Protein AF-A0AA45XMB9-F1 (afdb_monomer)

Structure (mmCIF, N/CA/C/O backbone):
data_AF-A0AA45XMB9-F1
#
_entry.id   AF-A0AA45XMB9-F1
#
loop_
_atom_site.group_PDB
_atom_site.id
_atom_site.type_symbol
_atom_site.label_atom_id
_atom_site.label_alt_id
_atom_site.label_comp_id
_atom_site.label_asym_id
_atom_site.label_entity_id
_atom_site.label_seq_id
_atom_site.pdbx_PDB_ins_code
_atom_site.Cartn_x
_atom_site.Cartn_y
_atom_site.Cartn_z
_atom_site.occupancy
_atom_site.B_iso_or_equiv
_atom_site.auth_seq_id
_atom_site.auth_comp_id
_atom_site.auth_asym_id
_atom_site.auth_atom_id
_atom_site.pdbx_PDB_model_num
ATOM 1 N N . MET A 1 1 ? 31.605 2.892 -33.797 1.00 81.94 1 MET A N 1
ATOM 2 C CA . MET A 1 1 ? 31.839 3.920 -34.832 1.00 81.94 1 MET A CA 1
ATOM 3 C C . MET A 1 1 ? 33.134 4.650 -34.514 1.00 81.94 1 MET A C 1
ATOM 5 O O . MET A 1 1 ? 33.484 4.761 -33.347 1.00 81.94 1 MET A O 1
ATOM 9 N N . LEU A 1 2 ? 33.858 5.097 -35.529 1.00 80.19 2 LEU A N 1
ATOM 10 C CA . LEU A 1 2 ? 35.127 5.810 -35.452 1.00 80.19 2 LEU A CA 1
ATOM 11 C C . LEU A 1 2 ? 34.966 7.097 -36.255 1.00 80.19 2 LEU A C 1
ATOM 13 O O . LEU A 1 2 ? 34.452 7.046 -37.369 1.00 80.19 2 LEU A O 1
ATOM 17 N N . LYS A 1 3 ? 35.379 8.236 -35.699 1.00 79.62 3 LYS A N 1
ATOM 18 C CA . LYS A 1 3 ? 35.441 9.491 -36.450 1.00 79.62 3 LYS A CA 1
ATOM 19 C C . LYS A 1 3 ? 36.895 9.790 -36.811 1.00 79.62 3 LYS A C 1
ATOM 21 O O . LYS A 1 3 ? 37.712 9.984 -35.908 1.00 79.62 3 LYS A O 1
ATOM 26 N N . VAL A 1 4 ? 37.205 9.806 -38.107 1.00 76.94 4 VAL A N 1
ATOM 27 C CA . VAL A 1 4 ? 38.539 10.112 -38.653 1.00 76.94 4 VAL A CA 1
ATOM 28 C C . VAL A 1 4 ? 38.389 11.328 -39.565 1.00 76.94 4 VAL A C 1
ATOM 30 O O . VAL A 1 4 ? 37.809 11.221 -40.639 1.00 76.94 4 VAL A O 1
ATOM 33 N N . GLY A 1 5 ? 38.853 12.501 -39.123 1.00 76.38 5 GLY A N 1
ATOM 34 C CA . GLY A 1 5 ? 38.540 13.761 -39.809 1.00 76.38 5 GLY A CA 1
ATOM 35 C C . GLY A 1 5 ? 37.034 14.053 -39.776 1.00 76.38 5 GLY A C 1
ATOM 36 O O . GLY A 1 5 ? 36.434 14.043 -38.696 1.00 76.38 5 GLY A O 1
ATOM 37 N N . ASP A 1 6 ? 36.432 14.270 -40.946 1.00 71.81 6 ASP A N 1
ATOM 38 C CA . ASP A 1 6 ? 34.981 14.457 -41.113 1.00 71.81 6 ASP A CA 1
ATOM 39 C C . ASP A 1 6 ? 34.224 13.154 -41.423 1.00 71.81 6 ASP A C 1
ATOM 41 O O . ASP A 1 6 ? 32.995 13.121 -41.331 1.00 71.81 6 ASP A O 1
ATOM 45 N N . ASP A 1 7 ? 34.941 12.055 -41.671 1.00 78.56 7 ASP A N 1
ATOM 46 C CA . ASP A 1 7 ? 34.342 10.777 -42.045 1.00 78.56 7 ASP A CA 1
ATOM 47 C C . ASP A 1 7 ? 33.889 9.976 -40.815 1.00 78.56 7 ASP A C 1
ATOM 49 O O . ASP A 1 7 ? 34.632 9.780 -39.841 1.00 78.56 7 ASP A O 1
ATOM 53 N N . LEU A 1 8 ? 32.659 9.456 -40.884 1.00 82.81 8 LEU A N 1
ATOM 54 C CA . LEU A 1 8 ? 32.107 8.518 -39.910 1.00 82.81 8 LEU A CA 1
ATOM 55 C C . LEU A 1 8 ? 32.261 7.085 -40.423 1.00 82.81 8 LEU A C 1
ATOM 57 O O . LEU A 1 8 ? 31.723 6.710 -41.463 1.00 82.81 8 LEU A O 1
ATOM 61 N N . LEU A 1 9 ? 32.976 6.270 -39.656 1.00 84.75 9 LEU A N 1
ATOM 62 C CA . LEU A 1 9 ? 33.359 4.918 -40.036 1.00 84.75 9 LEU A CA 1
ATOM 63 C C . LEU A 1 9 ? 32.782 3.902 -39.049 1.00 84.75 9 LEU A C 1
ATOM 65 O O . LEU A 1 9 ? 32.861 4.067 -37.829 1.00 84.75 9 LEU A O 1
ATOM 69 N N . LEU A 1 10 ? 32.207 2.815 -39.547 1.00 85.94 10 LEU A N 1
ATOM 70 C CA . LEU A 1 10 ? 31.727 1.710 -38.725 1.00 85.94 10 LEU A CA 1
ATOM 71 C C . LEU A 1 10 ? 32.740 0.567 -38.764 1.00 85.94 10 LEU A C 1
ATOM 73 O O . LEU A 1 10 ? 32.991 -0.015 -39.812 1.00 85.94 10 LEU A O 1
ATOM 77 N N . TYR A 1 11 ? 33.316 0.234 -37.610 1.00 85.81 11 TYR A N 1
ATOM 78 C CA . TYR A 1 11 ? 34.218 -0.910 -37.490 1.00 85.81 11 TYR A CA 1
ATOM 79 C C . TYR A 1 11 ? 33.502 -2.210 -37.877 1.00 85.81 11 TYR A C 1
ATOM 81 O O . TYR A 1 11 ? 32.412 -2.478 -37.365 1.00 85.81 11 TYR A O 1
ATOM 89 N N . ARG A 1 12 ? 34.143 -3.030 -38.717 1.00 87.06 12 ARG A N 1
ATOM 90 C CA . ARG A 1 12 ? 33.629 -4.347 -39.110 1.00 87.06 12 ARG A CA 1
ATOM 91 C C . ARG A 1 12 ? 34.550 -5.483 -38.678 1.00 87.06 12 ARG A C 1
ATOM 93 O O . ARG A 1 12 ? 34.101 -6.391 -37.981 1.00 87.06 12 ARG A O 1
ATOM 100 N N . ARG A 1 13 ? 35.820 -5.4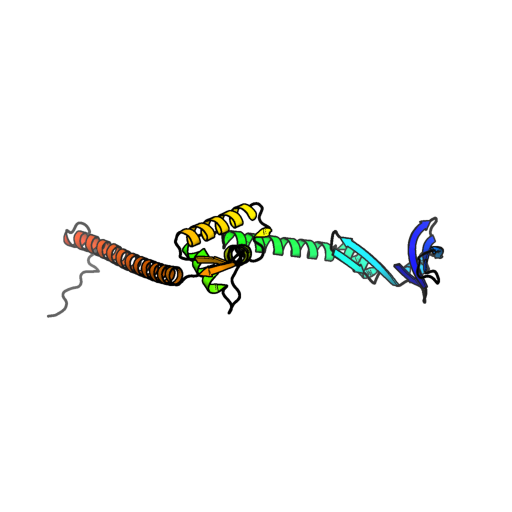52 -39.093 1.00 86.12 13 ARG A N 1
ATOM 101 C CA . ARG A 1 13 ? 36.793 -6.528 -38.832 1.00 86.12 13 ARG A CA 1
ATOM 102 C C . ARG A 1 13 ? 38.235 -6.024 -38.862 1.00 86.12 13 ARG A C 1
ATOM 104 O O . ARG A 1 13 ? 38.507 -4.929 -39.349 1.00 86.12 13 ARG A O 1
ATOM 111 N N . LEU A 1 14 ? 39.151 -6.847 -38.359 1.00 86.50 14 LEU A N 1
ATOM 112 C CA . LEU A 1 14 ? 40.593 -6.614 -38.397 1.00 86.50 14 LEU A CA 1
ATOM 113 C C . LEU A 1 14 ? 41.251 -7.746 -39.193 1.00 86.50 14 LEU A C 1
ATOM 115 O O . LEU A 1 14 ? 41.113 -8.910 -38.823 1.00 86.50 14 LEU A O 1
ATOM 119 N N . GLU A 1 15 ? 41.945 -7.407 -40.276 1.00 85.62 15 GLU A N 1
ATOM 120 C CA . GLU A 1 15 ? 42.616 -8.362 -41.167 1.00 85.62 15 GLU A CA 1
ATOM 121 C C . GLU A 1 15 ? 44.063 -7.927 -41.390 1.00 85.62 15 GLU A C 1
ATOM 123 O O . GLU A 1 15 ? 44.325 -6.776 -41.727 1.00 85.62 15 GLU A O 1
ATOM 128 N N . ASN A 1 16 ? 45.021 -8.836 -41.171 1.00 78.62 16 ASN A N 1
ATOM 129 C CA . ASN A 1 16 ? 46.449 -8.624 -41.455 1.00 78.62 16 ASN A CA 1
ATOM 130 C C . ASN A 1 16 ? 47.036 -7.302 -40.910 1.00 78.62 16 ASN A C 1
ATOM 132 O O . ASN A 1 16 ? 47.862 -6.663 -41.557 1.00 78.62 16 ASN A O 1
ATOM 136 N N . GLY A 1 17 ? 46.606 -6.870 -39.720 1.00 78.00 17 GLY A N 1
ATOM 137 C CA . GLY A 1 17 ? 47.088 -5.627 -39.106 1.00 78.00 17 GLY A CA 1
ATOM 138 C C . GLY A 1 17 ? 46.462 -4.344 -39.672 1.00 78.00 17 GLY A C 1
ATOM 139 O O . GLY A 1 17 ? 46.960 -3.253 -39.398 1.00 78.00 17 GLY A O 1
ATOM 140 N N . ARG A 1 18 ? 45.373 -4.454 -40.439 1.00 82.00 18 ARG A N 1
ATOM 141 C CA . ARG A 1 18 ? 44.560 -3.335 -40.930 1.00 82.00 18 ARG A CA 1
ATOM 142 C C . ARG A 1 18 ? 43.135 -3.435 -40.404 1.00 82.00 18 ARG A C 1
ATOM 144 O O . ARG A 1 18 ? 42.609 -4.525 -40.179 1.00 82.00 18 ARG A O 1
ATOM 151 N N . VAL A 1 19 ? 42.518 -2.280 -40.189 1.00 84.69 19 VAL A N 1
ATOM 152 C CA . VAL A 1 19 ? 41.139 -2.172 -39.718 1.00 84.69 19 VAL A CA 1
ATOM 153 C C . VAL A 1 19 ? 40.240 -1.948 -40.927 1.00 84.69 19 VAL A C 1
ATOM 155 O O . VAL A 1 19 ? 40.370 -0.938 -41.613 1.00 84.69 19 VAL A O 1
ATOM 158 N N . VAL A 1 20 ? 39.331 -2.887 -41.184 1.00 86.38 20 VAL A N 1
ATOM 159 C CA . VAL A 1 20 ? 38.312 -2.759 -42.230 1.00 86.38 20 VAL A CA 1
ATOM 160 C C . VAL A 1 20 ? 37.082 -2.099 -41.614 1.00 86.38 20 VAL A C 1
ATOM 162 O O . VAL A 1 20 ? 36.446 -2.64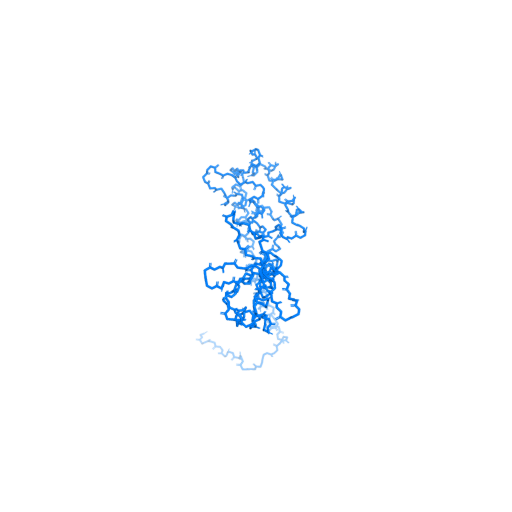1 -40.698 1.00 86.38 20 VAL A O 1
ATOM 165 N N . CYS A 1 21 ? 36.754 -0.921 -42.126 1.00 86.19 21 CYS A N 1
ATOM 166 C CA . CYS A 1 21 ? 35.616 -0.113 -41.720 1.00 86.19 21 CYS A CA 1
ATOM 167 C C . CYS A 1 21 ? 34.632 0.045 -42.880 1.00 86.19 21 CYS A C 1
ATOM 169 O O . CYS A 1 21 ? 35.016 -0.046 -44.038 1.00 86.19 21 CYS A O 1
ATOM 171 N N . LEU A 1 22 ? 33.371 0.323 -42.573 1.00 86.31 22 LEU A N 1
ATOM 172 C CA . LEU A 1 22 ? 32.390 0.782 -43.551 1.00 86.31 22 LEU A CA 1
ATOM 173 C C . LEU A 1 22 ? 32.293 2.305 -43.459 1.00 86.31 22 LEU A C 1
ATOM 175 O O . LEU A 1 22 ? 32.106 2.824 -42.356 1.00 86.31 22 LEU A O 1
ATOM 179 N N . SER A 1 23 ? 32.435 3.020 -44.571 1.00 85.19 23 SER A N 1
ATOM 180 C CA . SER A 1 23 ? 32.160 4.460 -44.615 1.00 85.19 23 SER A CA 1
ATOM 181 C C . SER A 1 23 ? 30.674 4.726 -44.826 1.00 85.19 23 SER A C 1
ATOM 183 O O . SER A 1 23 ? 29.932 3.868 -45.309 1.00 85.19 23 SER A O 1
ATOM 185 N N . LEU A 1 24 ? 30.237 5.917 -44.428 1.00 81.00 24 LEU A N 1
ATOM 186 C CA . LEU A 1 24 ? 28.896 6.399 -44.720 1.00 81.00 24 LEU A CA 1
ATOM 187 C C . LEU A 1 24 ? 28.809 6.783 -46.205 1.00 81.00 24 LEU A C 1
ATOM 189 O O . LEU A 1 24 ? 29.654 7.529 -46.692 1.00 81.00 24 LEU A O 1
ATOM 193 N N . ASP A 1 25 ? 27.824 6.237 -46.904 1.00 79.12 25 ASP A N 1
ATOM 194 C CA . ASP A 1 25 ? 27.482 6.580 -48.283 1.00 79.12 25 ASP A CA 1
ATOM 195 C C . ASP A 1 25 ? 26.644 7.874 -48.334 1.00 79.12 25 ASP A C 1
ATOM 197 O O . ASP A 1 25 ? 26.092 8.294 -47.310 1.00 79.12 25 ASP A O 1
ATOM 201 N N . GLU A 1 26 ? 26.506 8.493 -49.510 1.00 73.44 26 GLU A N 1
ATOM 202 C CA . GLU A 1 26 ? 25.725 9.733 -49.703 1.00 73.44 26 GLU A CA 1
ATOM 203 C C . GLU A 1 26 ? 24.242 9.561 -49.317 1.00 73.44 26 GLU A C 1
ATOM 205 O O . GLU A 1 26 ? 23.586 10.504 -48.876 1.00 73.44 26 GLU A O 1
ATOM 210 N N . GLU A 1 27 ? 23.733 8.328 -49.388 1.00 74.81 27 GLU A N 1
ATOM 211 C CA . GLU A 1 27 ? 22.376 7.941 -48.982 1.00 74.81 27 GLU A CA 1
ATOM 212 C C . GLU A 1 27 ? 22.232 7.664 -47.469 1.00 74.81 27 GLU A C 1
ATOM 214 O O . GLU A 1 27 ? 21.155 7.300 -46.996 1.00 74.81 27 GLU A O 1
ATOM 219 N N . GLY A 1 28 ? 23.302 7.822 -46.678 1.00 72.00 28 GLY A N 1
ATOM 220 C CA . GLY A 1 28 ? 23.289 7.616 -45.224 1.00 72.00 28 GLY A CA 1
ATOM 221 C C . GLY A 1 28 ? 23.397 6.152 -44.776 1.00 72.00 28 GLY A C 1
ATOM 222 O O . GLY A 1 28 ? 23.233 5.855 -43.590 1.00 72.00 28 GLY A O 1
ATOM 223 N N . HIS A 1 29 ? 23.694 5.231 -45.695 1.00 79.06 29 HIS A N 1
ATOM 224 C CA . HIS A 1 29 ? 23.943 3.818 -45.401 1.00 79.06 29 HIS A CA 1
ATOM 225 C C . HIS A 1 29 ? 25.440 3.528 -45.237 1.00 79.06 29 HIS A C 1
ATOM 227 O O . HIS A 1 29 ? 26.283 4.164 -45.857 1.00 79.06 29 HIS A O 1
ATOM 233 N N . PHE A 1 30 ? 25.796 2.544 -44.408 1.00 78.44 30 PHE A N 1
ATOM 234 C CA . PHE A 1 30 ? 27.182 2.077 -44.298 1.00 78.44 30 PHE A CA 1
ATOM 235 C C . PHE A 1 30 ? 27.468 1.060 -45.407 1.00 78.44 30 PHE A C 1
ATOM 237 O O . PHE A 1 30 ? 27.037 -0.089 -45.300 1.00 78.44 30 PHE A O 1
ATOM 244 N N . GLY A 1 31 ? 28.158 1.487 -46.467 1.00 73.56 31 GLY A N 1
ATOM 245 C CA . GLY A 1 31 ? 28.290 0.716 -47.710 1.00 73.56 31 GLY A CA 1
ATOM 246 C C . GLY A 1 31 ? 29.734 0.403 -48.106 1.00 73.56 31 GLY A C 1
ATOM 247 O O . GLY A 1 31 ? 30.116 -0.770 -48.086 1.00 73.56 31 GLY A O 1
ATOM 248 N N . PRO A 1 32 ? 30.557 1.407 -48.460 1.00 81.19 32 PRO A N 1
ATOM 249 C CA . PRO A 1 32 ? 31.894 1.144 -48.980 1.00 81.19 32 PRO A CA 1
ATOM 250 C C . PRO A 1 32 ? 32.828 0.611 -47.889 1.00 81.19 32 PRO A C 1
ATOM 252 O O . PRO A 1 32 ? 32.945 1.204 -46.813 1.00 81.19 32 PRO A O 1
ATOM 255 N N . GLU A 1 33 ? 33.525 -0.495 -48.168 1.00 85.19 33 GLU A N 1
ATOM 256 C CA . GLU A 1 33 ? 34.621 -0.968 -47.319 1.00 85.19 33 GLU A CA 1
ATOM 257 C C . GLU A 1 33 ? 35.845 -0.064 -47.512 1.00 85.19 33 GLU A C 1
ATOM 259 O O . GLU A 1 33 ? 36.321 0.146 -48.627 1.00 85.19 33 GLU A O 1
ATOM 264 N N . ARG A 1 34 ? 36.369 0.462 -46.406 1.00 82.31 34 ARG A N 1
ATOM 265 C CA . ARG A 1 34 ? 37.581 1.273 -46.352 1.00 82.31 34 ARG A CA 1
ATOM 266 C C . ARG A 1 34 ? 38.558 0.655 -45.367 1.00 82.31 34 ARG A C 1
ATOM 268 O O . ARG A 1 34 ? 38.221 0.400 -44.210 1.00 82.31 34 ARG A O 1
ATOM 275 N N . GLU A 1 35 ? 39.782 0.442 -45.826 1.00 84.31 35 GLU A N 1
ATOM 276 C CA . GLU A 1 35 ? 40.883 -0.001 -44.978 1.00 84.31 35 GLU A CA 1
ATOM 277 C C . GLU A 1 35 ? 41.583 1.197 -44.349 1.00 84.31 35 GLU A C 1
ATOM 279 O O . GLU A 1 35 ? 41.908 2.174 -45.024 1.00 84.31 35 GLU A O 1
ATOM 284 N N . ILE A 1 36 ? 41.822 1.107 -43.047 1.00 84.25 36 ILE A N 1
ATOM 285 C CA . ILE A 1 36 ? 42.505 2.131 -42.262 1.00 84.25 36 ILE A CA 1
ATOM 286 C C . ILE A 1 36 ? 43.612 1.454 -41.462 1.00 84.25 36 ILE A C 1
ATOM 288 O O . ILE A 1 36 ? 43.482 0.302 -41.025 1.00 84.25 36 ILE A O 1
ATOM 292 N N . SER A 1 37 ? 44.727 2.155 -41.273 1.00 84.56 37 SER A N 1
ATOM 293 C CA . SER A 1 37 ? 45.806 1.639 -40.438 1.00 84.56 37 SER A CA 1
ATOM 294 C C . SER A 1 37 ? 45.380 1.562 -38.966 1.00 84.56 37 SER A C 1
ATOM 296 O O . SER A 1 37 ? 44.556 2.338 -38.480 1.00 84.56 37 SER A O 1
ATOM 298 N N . ILE A 1 38 ? 45.979 0.639 -38.208 1.00 81.81 38 ILE A N 1
ATOM 299 C CA . ILE A 1 38 ? 45.731 0.543 -36.761 1.00 81.81 38 ILE A CA 1
ATOM 300 C C . ILE A 1 38 ? 46.089 1.859 -36.053 1.00 81.81 38 ILE A C 1
ATOM 302 O O . ILE A 1 38 ? 45.389 2.261 -35.126 1.00 81.81 38 ILE A O 1
ATOM 306 N N . HIS A 1 39 ? 47.139 2.554 -36.498 1.00 81.75 39 HIS A N 1
ATOM 307 C CA . HIS A 1 39 ? 47.541 3.831 -35.908 1.00 81.75 39 HIS A CA 1
ATOM 308 C C . HIS A 1 39 ? 46.501 4.936 -36.115 1.00 81.75 39 HIS A C 1
ATOM 310 O O . HIS A 1 39 ? 46.170 5.639 -35.163 1.00 81.75 39 HIS A O 1
ATOM 316 N N . GLU A 1 40 ? 45.932 5.053 -37.313 1.00 81.81 40 GLU A N 1
ATOM 317 C CA . GLU A 1 40 ? 44.855 6.014 -37.583 1.00 81.81 40 GLU A CA 1
ATOM 318 C C . GLU A 1 40 ? 43.583 5.672 -36.799 1.00 81.81 40 GLU A C 1
ATOM 320 O O . GLU A 1 40 ? 42.931 6.567 -36.265 1.00 81.81 40 GLU A O 1
ATOM 325 N N . ALA A 1 41 ? 43.259 4.383 -36.650 1.00 81.19 41 ALA A N 1
ATOM 326 C CA . ALA A 1 41 ? 42.127 3.945 -35.835 1.00 81.19 41 ALA A CA 1
ATOM 327 C C . ALA A 1 41 ? 42.306 4.271 -34.339 1.00 81.19 41 ALA A C 1
ATOM 329 O O . ALA A 1 41 ? 41.331 4.604 -33.666 1.00 81.19 41 ALA A O 1
ATOM 330 N N . TRP A 1 42 ? 43.539 4.212 -33.821 1.00 79.81 42 TRP A N 1
ATOM 331 C CA . TRP A 1 42 ? 43.859 4.588 -32.438 1.00 79.81 42 TRP A CA 1
ATOM 332 C C . TRP A 1 42 ? 43.791 6.097 -32.190 1.00 79.81 42 TRP A C 1
ATOM 334 O O . TRP A 1 42 ? 43.383 6.516 -31.109 1.00 79.81 42 TRP A O 1
ATOM 344 N N . LEU A 1 43 ? 44.171 6.908 -33.179 1.00 82.19 43 LEU A N 1
ATOM 345 C CA . LEU A 1 43 ? 44.082 8.371 -33.105 1.00 82.19 43 LEU A CA 1
ATOM 346 C C . LEU A 1 43 ? 42.644 8.888 -33.294 1.00 82.19 43 LEU A C 1
ATOM 348 O O . LEU A 1 43 ? 42.335 10.016 -32.909 1.00 82.19 43 LEU A O 1
ATOM 352 N N . ALA A 1 44 ? 41.759 8.070 -33.867 1.00 82.25 44 ALA A N 1
ATOM 353 C CA . ALA A 1 44 ? 40.348 8.386 -34.050 1.00 82.25 44 ALA A CA 1
ATOM 354 C C . ALA A 1 44 ? 39.597 8.472 -32.712 1.00 82.25 44 ALA A C 1
ATOM 356 O O . ALA A 1 44 ? 39.845 7.683 -31.797 1.00 82.25 44 ALA A O 1
ATOM 357 N N . LYS A 1 45 ? 38.598 9.364 -32.623 1.00 82.50 45 LYS A N 1
ATOM 358 C CA . LYS A 1 45 ? 37.666 9.394 -31.482 1.00 82.50 45 LYS A CA 1
ATOM 359 C C . LYS A 1 45 ? 36.578 8.334 -31.678 1.00 82.50 45 LYS A C 1
ATOM 361 O O . LYS A 1 45 ? 35.796 8.446 -32.632 1.00 82.50 45 LYS A O 1
ATOM 366 N N . PRO A 1 46 ? 36.513 7.295 -30.831 1.00 84.38 46 PRO A N 1
ATOM 367 C CA . PRO A 1 46 ? 35.547 6.228 -30.999 1.00 84.38 46 PRO A CA 1
ATOM 368 C C . PRO A 1 46 ? 34.209 6.600 -30.360 1.00 84.38 46 PRO A C 1
ATOM 370 O O . PRO A 1 46 ? 34.151 7.179 -29.285 1.00 84.38 46 PRO A O 1
ATOM 373 N N . ARG A 1 47 ? 33.115 6.165 -30.973 1.00 86.50 47 ARG A N 1
ATOM 374 C CA . ARG A 1 47 ? 31.824 6.020 -30.303 1.00 86.50 47 ARG A CA 1
ATOM 375 C C . ARG A 1 47 ? 31.488 4.540 -30.227 1.00 86.50 47 ARG A C 1
ATOM 377 O O . ARG A 1 47 ? 31.252 3.901 -31.256 1.00 86.50 47 ARG A O 1
ATOM 384 N N . ILE A 1 48 ? 31.499 3.990 -29.022 1.00 85.31 48 ILE A N 1
ATOM 385 C CA . ILE A 1 48 ? 31.229 2.578 -28.754 1.00 85.31 48 ILE A CA 1
ATOM 386 C C . ILE A 1 48 ? 29.913 2.493 -27.995 1.00 85.31 48 ILE A C 1
ATOM 388 O O . ILE A 1 48 ? 29.791 3.047 -26.907 1.00 85.31 48 ILE A O 1
ATOM 392 N N . ASP A 1 49 ? 28.945 1.790 -28.569 1.00 85.56 49 ASP A N 1
ATOM 393 C CA . ASP A 1 49 ? 27.660 1.509 -27.941 1.00 85.56 49 ASP A CA 1
ATOM 394 C C . ASP A 1 49 ? 27.636 0.031 -27.512 1.00 85.56 49 ASP A C 1
ATOM 396 O O . ASP A 1 49 ? 27.665 -0.870 -28.350 1.00 85.56 49 ASP A O 1
ATOM 400 N N . GLU A 1 50 ? 27.637 -0.228 -26.201 1.00 84.75 50 GLU A N 1
ATOM 401 C CA . GLU A 1 50 ? 27.536 -1.574 -25.620 1.00 84.75 50 GLU A CA 1
ATOM 402 C C . GLU A 1 50 ? 26.146 -1.778 -25.005 1.00 84.75 50 GLU A C 1
ATOM 404 O O . GLU A 1 50 ? 25.710 -1.016 -24.139 1.00 84.75 50 GLU A O 1
ATOM 409 N N . TYR A 1 51 ? 25.457 -2.842 -25.417 1.00 80.94 51 TYR A N 1
ATOM 410 C CA . TYR A 1 51 ? 24.132 -3.190 -24.908 1.00 80.94 51 TYR A CA 1
ATOM 411 C C . TYR A 1 51 ? 24.232 -4.247 -23.803 1.00 80.94 51 TYR A C 1
ATOM 413 O O . TYR A 1 51 ? 24.699 -5.365 -24.021 1.00 80.94 51 TYR A O 1
ATOM 421 N N . LEU A 1 52 ? 23.756 -3.908 -22.602 1.00 77.94 52 LEU A N 1
ATOM 422 C CA . LEU A 1 52 ? 23.691 -4.806 -21.448 1.00 77.94 52 LEU A CA 1
ATOM 423 C C . LEU A 1 52 ? 22.225 -5.121 -21.101 1.00 77.94 52 LEU A C 1
ATOM 425 O O . LEU A 1 52 ? 21.661 -4.605 -20.129 1.00 77.94 52 LEU A O 1
ATOM 429 N N . GLY A 1 53 ? 21.596 -5.984 -21.901 1.00 80.94 53 GLY A N 1
ATOM 430 C CA . GLY A 1 53 ? 20.153 -6.229 -21.834 1.00 80.94 53 GLY A CA 1
ATOM 431 C C . GLY A 1 53 ? 19.383 -5.022 -22.375 1.00 80.94 53 GLY A C 1
ATOM 432 O O . GLY A 1 53 ? 19.586 -4.644 -23.520 1.00 80.94 53 GLY A O 1
ATOM 433 N N . LEU A 1 54 ? 18.542 -4.394 -21.546 1.00 78.00 54 LEU A N 1
ATOM 434 C CA . LEU A 1 54 ? 17.752 -3.202 -21.911 1.00 78.00 54 LEU A CA 1
ATOM 435 C C . LEU A 1 54 ? 18.489 -1.865 -21.694 1.00 78.00 54 LEU A C 1
ATOM 437 O O . LEU A 1 54 ? 17.896 -0.804 -21.853 1.00 78.00 54 LEU A O 1
ATOM 441 N N . VAL A 1 55 ? 19.752 -1.894 -21.258 1.00 78.12 55 VAL A N 1
ATOM 442 C CA . VAL A 1 55 ? 20.531 -0.684 -20.956 1.00 78.12 55 VAL A CA 1
ATOM 443 C C . VAL A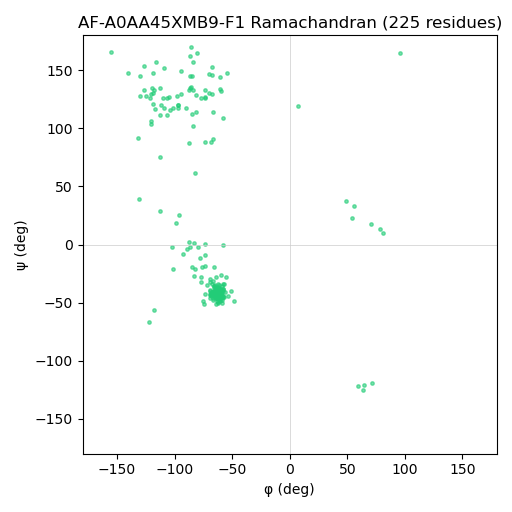 1 55 ? 21.627 -0.512 -21.997 1.00 78.12 55 VAL A C 1
ATOM 445 O O . VAL A 1 55 ? 22.432 -1.422 -22.189 1.00 78.12 55 VAL A O 1
ATOM 448 N N . GLN A 1 56 ? 21.674 0.662 -22.624 1.00 84.69 56 GLN A N 1
ATOM 449 C CA . GLN A 1 56 ? 22.739 1.064 -23.539 1.00 84.69 56 GLN A CA 1
ATOM 450 C C . GLN A 1 56 ? 23.799 1.872 -22.783 1.00 84.69 56 GLN A C 1
ATOM 452 O O . GLN A 1 56 ? 23.473 2.816 -22.061 1.00 84.69 56 GLN A O 1
ATOM 457 N N . LEU A 1 57 ? 25.065 1.487 -22.937 1.00 83.56 57 LEU A N 1
ATOM 458 C CA . LEU A 1 57 ? 26.224 2.231 -22.456 1.00 83.56 57 LEU A CA 1
ATOM 459 C C . LEU A 1 57 ? 26.955 2.816 -23.664 1.00 83.56 57 LEU A C 1
ATOM 461 O O . LEU A 1 57 ? 27.445 2.068 -24.506 1.00 83.56 57 LEU A O 1
ATOM 465 N N . THR A 1 58 ? 27.024 4.141 -23.734 1.00 85.88 58 THR A N 1
ATOM 466 C CA . THR A 1 58 ? 27.720 4.859 -24.807 1.00 85.88 58 THR A CA 1
ATOM 467 C C . THR A 1 58 ? 29.045 5.400 -24.284 1.00 85.88 58 THR A C 1
ATOM 469 O O . THR A 1 58 ? 29.077 6.100 -23.271 1.00 85.88 58 THR A O 1
ATOM 472 N N . PHE A 1 59 ? 30.136 5.094 -24.985 1.00 85.69 59 PHE A N 1
ATOM 473 C CA . PHE A 1 59 ? 31.489 5.563 -24.687 1.00 85.69 59 PHE A CA 1
ATOM 474 C C . PHE A 1 59 ? 32.010 6.389 -25.859 1.00 85.69 59 PHE A C 1
ATOM 476 O O . PHE A 1 59 ? 31.959 5.925 -26.995 1.00 85.69 59 PHE A O 1
ATOM 483 N N . ASN A 1 60 ? 32.530 7.584 -25.576 1.00 85.25 60 ASN A N 1
ATOM 484 C CA . ASN A 1 60 ? 33.055 8.508 -26.591 1.00 85.25 60 ASN A CA 1
ATOM 485 C C . ASN A 1 60 ? 34.593 8.520 -26.673 1.00 85.25 60 ASN A C 1
ATOM 487 O O . ASN A 1 60 ? 35.156 9.220 -27.510 1.00 85.25 60 ASN A O 1
ATOM 491 N N . ASP A 1 61 ? 35.266 7.749 -25.813 1.00 85.62 61 ASP A N 1
ATOM 492 C CA . ASP A 1 61 ? 36.724 7.713 -25.707 1.00 85.62 61 ASP A CA 1
ATOM 493 C C . ASP A 1 61 ? 37.219 6.281 -25.479 1.00 85.62 61 ASP A C 1
ATOM 495 O O . ASP A 1 61 ? 36.570 5.481 -24.791 1.00 85.62 61 ASP A O 1
ATOM 499 N N . TRP A 1 62 ? 38.411 5.977 -26.004 1.00 83.00 62 TRP A N 1
ATOM 500 C CA . TRP A 1 62 ? 39.080 4.690 -25.793 1.00 83.00 62 TRP A CA 1
ATOM 501 C C . TRP A 1 62 ? 39.388 4.439 -24.318 1.00 83.00 62 TRP A C 1
ATOM 503 O O . TRP A 1 62 ? 39.211 3.322 -23.836 1.00 83.00 62 TRP A O 1
ATOM 513 N N . GLU A 1 63 ? 39.804 5.476 -23.589 1.00 84.12 63 GLU A N 1
ATOM 514 C CA . GLU A 1 63 ? 40.132 5.374 -22.165 1.00 84.12 63 GLU A CA 1
ATOM 515 C C . GLU A 1 63 ? 38.896 5.061 -21.326 1.00 84.12 63 GLU A C 1
ATOM 517 O O . GLU A 1 63 ? 38.910 4.119 -20.534 1.00 84.12 63 GLU A O 1
ATOM 522 N N . SER A 1 64 ? 37.798 5.786 -21.556 1.00 81.88 64 SER A N 1
ATOM 523 C CA . SER A 1 64 ? 36.508 5.545 -20.904 1.00 81.88 64 SER A CA 1
ATOM 524 C C . SER A 1 64 ? 36.024 4.107 -21.130 1.00 81.88 64 SER A C 1
ATOM 526 O O . SER A 1 64 ? 35.560 3.449 -20.196 1.00 81.88 64 SER A O 1
ATOM 528 N N . PHE A 1 65 ? 36.199 3.579 -22.346 1.00 83.81 65 PHE A N 1
ATOM 529 C CA . PHE A 1 65 ? 35.880 2.188 -22.663 1.00 83.81 65 PHE A CA 1
ATOM 530 C C . PHE A 1 65 ? 36.837 1.184 -21.996 1.00 83.81 65 PHE A C 1
ATOM 532 O O . PHE A 1 65 ? 36.391 0.181 -21.436 1.00 83.81 65 PHE A O 1
ATOM 539 N N . ALA A 1 66 ? 38.147 1.441 -22.005 1.00 85.25 66 ALA A N 1
ATOM 540 C CA . ALA A 1 66 ? 39.147 0.568 -21.391 1.00 85.25 66 ALA A CA 1
ATOM 541 C C . ALA A 1 66 ? 38.994 0.500 -19.862 1.00 85.25 66 ALA A C 1
ATOM 543 O O . ALA A 1 66 ? 39.090 -0.580 -19.270 1.00 85.25 66 ALA A O 1
ATOM 544 N N . LEU A 1 67 ? 38.691 1.632 -19.222 1.00 84.19 67 LEU A N 1
ATOM 545 C CA . LEU A 1 67 ? 38.383 1.709 -17.796 1.00 84.19 67 LEU A CA 1
ATOM 546 C C . LEU A 1 67 ? 37.107 0.933 -17.461 1.00 84.19 67 LEU A C 1
ATOM 548 O O . LEU A 1 67 ? 37.106 0.168 -16.494 1.00 84.19 67 LEU A O 1
ATOM 552 N N . GLU A 1 68 ? 36.054 1.036 -18.275 1.00 84.50 68 GLU A N 1
ATOM 553 C CA . GLU A 1 68 ? 34.856 0.211 -18.087 1.00 84.50 68 GLU A CA 1
ATOM 554 C C . GLU A 1 68 ? 35.147 -1.280 -18.320 1.00 84.50 68 GLU A C 1
ATOM 556 O O . GLU A 1 68 ? 34.640 -2.129 -17.588 1.00 84.50 68 GLU A O 1
ATOM 561 N N . ARG A 1 69 ? 36.019 -1.637 -19.269 1.00 82.31 69 ARG A N 1
ATOM 562 C CA . ARG A 1 69 ? 36.433 -3.032 -19.486 1.00 82.31 69 ARG A CA 1
ATOM 563 C C . ARG A 1 69 ? 37.176 -3.595 -18.272 1.00 82.31 69 ARG A C 1
ATOM 565 O O . ARG A 1 69 ? 36.936 -4.743 -17.894 1.00 82.31 69 ARG A O 1
ATOM 572 N N . ARG A 1 70 ? 38.049 -2.786 -17.659 1.00 84.75 70 ARG A N 1
ATOM 573 C CA . ARG A 1 70 ? 38.875 -3.164 -16.504 1.00 84.75 70 ARG A CA 1
ATOM 574 C C . ARG A 1 70 ? 38.070 -3.239 -15.211 1.00 84.75 70 ARG A C 1
ATOM 576 O O . ARG A 1 70 ? 38.148 -4.237 -14.503 1.00 84.75 70 ARG A O 1
ATOM 583 N N . TYR A 1 71 ? 37.309 -2.193 -14.901 1.00 81.75 71 TYR A N 1
ATOM 584 C CA . TYR A 1 71 ? 36.644 -2.050 -13.606 1.00 81.75 71 TYR A CA 1
ATOM 585 C C . TYR A 1 71 ? 35.154 -2.406 -13.631 1.00 81.75 71 TYR A C 1
ATOM 587 O O . TYR A 1 71 ? 34.591 -2.746 -12.593 1.00 81.75 71 TYR A O 1
ATOM 595 N N . ARG A 1 72 ? 34.511 -2.377 -14.806 1.00 82.75 72 ARG A N 1
ATOM 596 C CA . ARG A 1 72 ? 33.094 -2.734 -15.007 1.00 82.75 72 ARG A CA 1
ATOM 597 C C . ARG A 1 72 ? 32.147 -1.928 -14.108 1.00 82.75 72 ARG A C 1
ATOM 599 O O . ARG A 1 72 ? 31.128 -2.457 -13.652 1.00 82.75 72 ARG A O 1
ATOM 606 N N . TRP A 1 73 ? 32.491 -0.668 -13.824 1.00 78.31 73 TRP A N 1
ATOM 607 C CA . TRP A 1 73 ? 31.759 0.215 -12.910 1.00 78.31 73 TRP A CA 1
ATOM 608 C C . TRP A 1 73 ? 30.316 0.437 -13.356 1.00 78.31 73 TRP A C 1
ATOM 610 O O . TRP A 1 73 ? 29.405 0.362 -12.530 1.00 78.31 73 TRP A O 1
ATOM 620 N N . GLY A 1 74 ? 30.081 0.634 -14.652 1.00 77.88 74 GLY A N 1
ATOM 621 C CA . GLY A 1 74 ? 28.748 0.703 -15.242 1.00 77.88 74 GLY A CA 1
ATOM 622 C C . GLY A 1 74 ? 27.942 -0.568 -14.972 1.00 77.88 74 GLY A C 1
ATOM 623 O O . GLY A 1 74 ? 26.801 -0.500 -14.505 1.00 77.88 74 GLY A O 1
ATOM 624 N N . ARG A 1 75 ? 28.549 -1.749 -15.147 1.00 81.69 75 ARG A N 1
ATOM 625 C CA . ARG A 1 75 ? 27.880 -3.033 -14.843 1.00 81.69 75 ARG A CA 1
ATOM 626 C C . ARG A 1 75 ? 27.584 -3.206 -13.354 1.00 81.69 75 ARG A C 1
ATOM 628 O O . ARG A 1 75 ? 26.499 -3.675 -12.999 1.00 81.69 75 ARG A O 1
ATOM 635 N N . ILE A 1 76 ? 28.522 -2.832 -12.485 1.00 83.31 76 ILE A N 1
ATOM 636 C CA . ILE A 1 76 ? 28.352 -2.878 -11.027 1.00 83.31 76 ILE A CA 1
ATOM 637 C C . ILE A 1 76 ? 27.230 -1.927 -10.604 1.00 83.31 76 ILE A C 1
ATOM 639 O O . ILE A 1 76 ? 26.327 -2.344 -9.883 1.00 83.31 76 ILE A O 1
ATOM 643 N N . ARG A 1 77 ? 27.206 -0.694 -11.122 1.00 84.31 77 ARG A N 1
ATOM 644 C CA . ARG A 1 77 ? 26.143 0.286 -10.864 1.00 84.31 77 ARG A CA 1
ATOM 645 C C . ARG A 1 77 ? 24.773 -0.256 -11.260 1.00 84.31 77 ARG A C 1
ATOM 647 O O . ARG A 1 77 ? 23.832 -0.157 -10.477 1.00 84.31 77 ARG A O 1
ATOM 654 N N . ILE A 1 78 ? 24.654 -0.876 -12.434 1.00 83.38 78 ILE A N 1
ATOM 655 C CA . ILE A 1 78 ? 23.395 -1.488 -12.884 1.00 83.38 78 ILE A CA 1
ATOM 656 C C . ILE A 1 78 ? 22.981 -2.634 -11.947 1.00 83.38 78 ILE A C 1
ATOM 658 O O . ILE A 1 78 ? 21.809 -2.722 -11.579 1.00 83.38 78 ILE A O 1
ATOM 662 N N . ARG A 1 79 ? 23.919 -3.490 -11.515 1.00 83.12 79 ARG A N 1
ATOM 663 C CA . ARG A 1 79 ? 23.639 -4.561 -10.539 1.00 83.12 79 ARG A CA 1
ATOM 664 C C . ARG A 1 79 ? 23.184 -4.007 -9.190 1.00 83.12 79 ARG A C 1
ATOM 666 O O . ARG A 1 79 ? 22.195 -4.495 -8.653 1.00 83.12 79 ARG A O 1
ATOM 673 N N . ILE A 1 80 ? 23.850 -2.972 -8.682 1.00 84.56 80 ILE A N 1
ATOM 674 C CA . ILE A 1 80 ? 23.487 -2.300 -7.429 1.00 84.56 80 ILE A CA 1
ATOM 675 C C . ILE A 1 80 ? 22.091 -1.683 -7.543 1.00 84.56 80 ILE A C 1
ATOM 677 O O . ILE A 1 80 ? 21.257 -1.905 -6.675 1.00 84.56 80 ILE A O 1
ATOM 681 N N . LEU A 1 81 ? 21.782 -0.980 -8.635 1.00 83.56 81 LEU A N 1
ATOM 682 C CA . LEU A 1 81 ? 20.454 -0.396 -8.844 1.00 83.56 81 LEU A CA 1
ATOM 683 C C . LEU A 1 81 ? 19.345 -1.455 -8.924 1.00 83.56 81 LEU A C 1
ATOM 685 O O . LEU A 1 81 ? 18.229 -1.196 -8.471 1.00 83.56 81 LEU A O 1
ATOM 689 N N . ARG A 1 82 ? 19.627 -2.640 -9.483 1.00 81.94 82 ARG A N 1
ATOM 690 C CA . ARG A 1 82 ? 18.690 -3.778 -9.452 1.00 81.94 82 ARG A CA 1
ATOM 691 C C . ARG A 1 82 ? 18.528 -4.331 -8.038 1.00 81.94 82 ARG A C 1
ATOM 693 O O . ARG A 1 82 ? 17.401 -4.565 -7.616 1.00 81.94 82 ARG A O 1
ATOM 700 N N . LEU A 1 83 ? 19.627 -4.489 -7.300 1.00 83.06 83 LEU A N 1
ATOM 701 C CA . LEU A 1 83 ? 19.618 -4.949 -5.909 1.00 83.06 83 LEU A CA 1
ATOM 702 C C . LEU A 1 83 ? 18.848 -3.995 -4.993 1.00 83.06 83 LEU A C 1
ATOM 704 O O . LEU A 1 83 ? 18.012 -4.456 -4.228 1.00 83.06 83 LEU A O 1
ATOM 708 N N . ILE A 1 84 ? 19.061 -2.682 -5.106 1.00 82.06 84 ILE A N 1
ATOM 709 C CA . ILE A 1 84 ? 18.331 -1.668 -4.330 1.00 82.06 84 ILE A CA 1
ATOM 710 C C . ILE A 1 84 ? 16.834 -1.730 -4.643 1.00 82.06 84 ILE A C 1
ATOM 712 O O . ILE A 1 84 ? 16.020 -1.722 -3.723 1.00 82.06 84 ILE A O 1
ATOM 716 N N . ARG A 1 85 ? 16.455 -1.835 -5.925 1.00 78.12 85 ARG A N 1
ATOM 717 C CA . ARG A 1 85 ? 15.044 -1.987 -6.317 1.00 78.12 85 ARG A CA 1
ATOM 718 C C . ARG A 1 85 ? 14.423 -3.260 -5.741 1.00 78.12 85 ARG A C 1
ATOM 720 O O . ARG A 1 85 ? 13.349 -3.185 -5.155 1.00 78.12 85 ARG A O 1
ATOM 727 N N . ALA A 1 86 ? 15.120 -4.390 -5.834 1.00 76.44 86 ALA A N 1
ATOM 728 C CA . ALA A 1 86 ? 14.664 -5.663 -5.278 1.00 76.44 86 ALA A CA 1
ATOM 729 C C . ALA A 1 86 ? 14.598 -5.655 -3.739 1.00 76.44 86 ALA A C 1
ATOM 731 O O . ALA A 1 86 ? 13.711 -6.261 -3.144 1.00 76.44 86 ALA A O 1
ATOM 732 N N . ALA A 1 87 ? 15.527 -4.969 -3.074 1.00 77.94 87 ALA A N 1
ATOM 733 C CA . ALA A 1 87 ? 15.513 -4.811 -1.626 1.00 77.94 87 ALA A CA 1
ATOM 734 C C . ALA A 1 87 ? 14.344 -3.927 -1.177 1.00 77.94 87 ALA A C 1
ATOM 736 O O . ALA A 1 87 ? 13.663 -4.262 -0.211 1.00 77.94 87 ALA A O 1
ATOM 737 N N . ARG A 1 88 ? 14.070 -2.836 -1.902 1.00 72.81 88 ARG A N 1
ATOM 738 C CA . ARG A 1 88 ? 12.942 -1.941 -1.623 1.00 72.81 88 ARG A CA 1
ATOM 739 C C . ARG A 1 88 ? 11.601 -2.649 -1.803 1.00 72.81 88 ARG A C 1
ATOM 741 O O . ARG A 1 88 ? 10.768 -2.560 -0.909 1.00 72.81 88 ARG A O 1
ATOM 748 N N . SER A 1 89 ? 11.428 -3.418 -2.880 1.00 65.62 89 SER A N 1
ATOM 749 C CA . SER A 1 89 ? 10.202 -4.200 -3.082 1.00 65.62 89 SER A CA 1
ATOM 750 C C . SER A 1 89 ? 10.018 -5.279 -2.011 1.00 65.62 89 SER A C 1
ATOM 752 O O . SER A 1 89 ? 8.910 -5.462 -1.514 1.00 65.62 89 SER A O 1
ATOM 754 N N . LYS A 1 90 ? 11.095 -5.946 -1.569 1.00 67.50 90 LYS A N 1
ATOM 755 C CA . LYS A 1 90 ? 11.040 -6.873 -0.423 1.00 67.50 90 LYS A CA 1
ATOM 756 C C . LYS A 1 90 ? 10.703 -6.172 0.895 1.00 67.50 90 LYS A C 1
ATOM 758 O O . LYS A 1 90 ? 9.932 -6.713 1.680 1.00 67.50 90 LYS A O 1
ATOM 763 N N . LEU A 1 91 ? 11.256 -4.989 1.154 1.00 67.50 91 LEU A N 1
ATOM 764 C CA . LEU A 1 91 ? 10.956 -4.222 2.364 1.00 67.50 91 LEU A CA 1
ATOM 765 C C . LEU A 1 91 ? 9.486 -3.783 2.396 1.00 67.50 91 LEU A C 1
ATOM 767 O O . LEU A 1 91 ? 8.826 -3.925 3.425 1.00 67.50 91 LEU A O 1
ATOM 771 N N . ASP A 1 92 ? 8.962 -3.306 1.268 1.00 60.28 92 ASP A N 1
ATOM 772 C CA . ASP A 1 92 ? 7.547 -2.958 1.136 1.00 60.28 92 ASP A CA 1
ATOM 773 C C . ASP A 1 92 ? 6.649 -4.202 1.277 1.00 60.28 92 ASP A C 1
ATOM 775 O O . ASP A 1 92 ? 5.617 -4.132 1.947 1.00 60.28 92 ASP A O 1
ATOM 779 N N . ARG A 1 93 ? 7.085 -5.368 0.769 1.00 58.12 93 ARG A N 1
ATOM 780 C CA . ARG A 1 93 ? 6.409 -6.670 0.950 1.00 58.12 93 ARG A CA 1
ATOM 781 C C . ARG A 1 93 ? 6.268 -7.059 2.428 1.00 58.12 93 ARG A C 1
ATOM 783 O O . ARG A 1 93 ? 5.192 -7.491 2.838 1.00 58.12 93 ARG A O 1
ATOM 790 N N . TYR A 1 94 ? 7.313 -6.865 3.236 1.00 59.38 94 TYR A N 1
ATOM 791 C CA . TYR A 1 94 ? 7.252 -7.111 4.685 1.00 59.38 94 TYR A CA 1
ATOM 792 C C . TYR A 1 94 ? 6.364 -6.107 5.427 1.00 59.38 94 TYR A C 1
ATOM 794 O O . TYR A 1 94 ? 5.742 -6.459 6.424 1.00 59.38 94 TYR A O 1
ATOM 802 N N . ARG A 1 95 ? 6.289 -4.858 4.956 1.00 54.56 95 ARG A N 1
ATOM 803 C CA . ARG A 1 95 ? 5.527 -3.791 5.624 1.00 54.56 95 ARG A CA 1
ATOM 804 C C . ARG A 1 95 ? 4.030 -3.791 5.308 1.00 54.56 95 ARG A C 1
ATOM 806 O O . ARG A 1 95 ? 3.277 -3.202 6.075 1.00 54.56 95 ARG A O 1
ATOM 813 N N . LYS A 1 96 ? 3.600 -4.405 4.200 1.00 55.69 96 LYS A N 1
ATOM 814 C CA . LYS A 1 96 ? 2.214 -4.335 3.696 1.00 55.69 96 LYS A CA 1
ATOM 815 C C . LYS A 1 96 ? 1.604 -5.692 3.339 1.00 55.69 96 LYS A C 1
ATOM 817 O O . LYS A 1 96 ? 0.859 -5.815 2.369 1.00 55.69 96 LYS A O 1
ATOM 822 N N . THR A 1 97 ? 1.868 -6.728 4.130 1.00 53.69 97 THR A N 1
ATOM 823 C CA . THR A 1 97 ? 0.974 -7.902 4.129 1.00 53.69 97 THR A CA 1
ATOM 824 C C . THR A 1 97 ? -0.212 -7.600 5.040 1.00 53.69 97 THR A C 1
ATOM 826 O O . THR A 1 97 ? -0.392 -8.217 6.081 1.00 53.69 97 THR A O 1
ATOM 829 N N . THR A 1 98 ? -0.974 -6.566 4.692 1.00 55.22 98 THR A N 1
ATOM 830 C CA . THR A 1 98 ? -2.269 -6.326 5.322 1.00 55.22 98 THR A CA 1
ATOM 831 C C . THR A 1 98 ? -3.227 -7.324 4.690 1.00 55.22 98 THR A C 1
ATOM 833 O O . THR A 1 98 ? -3.295 -7.408 3.461 1.00 55.22 98 THR A O 1
ATOM 836 N N . ALA A 1 99 ? -3.913 -8.120 5.510 1.00 66.12 99 ALA A N 1
ATOM 837 C CA . ALA A 1 99 ? -5.049 -8.891 5.026 1.00 66.12 99 ALA A CA 1
ATOM 838 C C . ALA A 1 99 ? -6.041 -7.926 4.354 1.00 66.12 99 ALA A C 1
ATOM 840 O O . ALA A 1 99 ? -6.123 -6.757 4.738 1.00 66.12 99 ALA A O 1
ATOM 841 N N . VAL A 1 100 ? -6.762 -8.381 3.329 1.00 77.38 100 VAL A N 1
ATOM 842 C CA . VAL A 1 100 ? -7.805 -7.566 2.694 1.00 77.38 100 VAL A CA 1
ATOM 843 C C . VAL A 1 100 ? -8.946 -7.408 3.700 1.00 77.38 100 VAL A C 1
ATOM 845 O O . VAL A 1 100 ? -9.850 -8.232 3.785 1.00 77.38 100 VAL A O 1
ATOM 848 N N . GLU A 1 101 ? -8.862 -6.381 4.540 1.00 86.75 101 GLU A N 1
ATOM 849 C CA . GLU A 1 101 ? -9.851 -6.100 5.574 1.00 86.75 101 GLU A CA 1
ATOM 850 C C . GLU A 1 101 ? -10.981 -5.249 4.994 1.00 86.75 101 GLU A C 1
ATOM 852 O O . GLU A 1 101 ? -10.735 -4.231 4.338 1.00 86.75 101 GLU A O 1
ATOM 857 N N . ARG A 1 102 ? -12.230 -5.607 5.306 1.00 90.38 102 ARG A N 1
ATOM 858 C CA . ARG A 1 102 ? -13.437 -4.889 4.859 1.00 90.38 102 ARG A CA 1
ATOM 859 C C . ARG A 1 102 ? -13.351 -3.377 5.084 1.00 90.38 102 ARG A C 1
ATOM 861 O O . ARG A 1 102 ? -13.598 -2.605 4.160 1.00 90.38 102 ARG A O 1
ATOM 868 N N . TYR A 1 103 ? -12.954 -2.956 6.288 1.00 90.94 103 TYR A N 1
ATOM 869 C CA . TYR A 1 103 ? -12.791 -1.539 6.628 1.00 90.94 103 TYR A CA 1
ATOM 870 C C . TYR A 1 103 ? -11.775 -0.849 5.713 1.00 90.94 103 TYR A C 1
ATOM 872 O O . TYR A 1 103 ? -12.040 0.232 5.188 1.00 90.94 103 TYR A O 1
ATOM 880 N N . THR A 1 104 ? -10.621 -1.482 5.481 1.00 91.06 104 THR A N 1
ATOM 881 C CA . THR A 1 104 ? -9.563 -0.904 4.645 1.00 91.06 104 THR A CA 1
ATOM 882 C C . THR A 1 104 ? -10.001 -0.741 3.198 1.00 91.06 104 THR A C 1
ATOM 884 O O . THR A 1 104 ? -9.735 0.307 2.612 1.00 91.06 104 THR A O 1
ATOM 887 N N . VAL A 1 105 ? -10.730 -1.712 2.640 1.00 93.44 105 VAL A N 1
ATOM 888 C CA . VAL A 1 105 ? -11.282 -1.634 1.281 1.00 93.44 105 VAL A CA 1
ATOM 889 C C . VAL A 1 105 ? -12.302 -0.502 1.199 1.00 93.44 105 VAL A C 1
ATOM 891 O O . VAL A 1 105 ? -12.154 0.397 0.372 1.00 93.44 105 VAL A O 1
ATOM 894 N N . LEU A 1 106 ? -13.272 -0.471 2.115 1.00 93.94 106 LEU A N 1
ATOM 895 C CA . LEU A 1 106 ? -14.324 0.545 2.140 1.00 93.94 106 LEU A CA 1
ATOM 896 C C . LEU A 1 106 ? -13.761 1.968 2.321 1.00 93.94 106 LEU A C 1
ATOM 898 O O . LEU A 1 106 ? -14.146 2.898 1.608 1.00 93.94 106 LEU A O 1
ATOM 902 N N . ASN A 1 107 ? -12.790 2.141 3.221 1.00 93.62 107 ASN A N 1
ATOM 903 C CA . ASN A 1 107 ? -12.100 3.414 3.421 1.00 93.62 107 ASN A CA 1
ATOM 904 C C . ASN A 1 107 ? -11.236 3.797 2.203 1.00 93.62 107 ASN A C 1
ATOM 906 O O . ASN A 1 107 ? -11.127 4.971 1.844 1.00 93.62 107 ASN A O 1
ATOM 910 N N . THR A 1 108 ? -10.654 2.818 1.509 1.00 93.00 108 THR A N 1
ATOM 911 C CA . THR A 1 108 ? -9.893 3.059 0.274 1.00 93.00 108 THR A CA 1
ATOM 912 C C . THR A 1 108 ? -10.804 3.568 -0.843 1.00 93.00 108 THR A C 1
ATOM 914 O O . THR A 1 108 ? -10.481 4.571 -1.475 1.00 93.00 108 THR A O 1
ATOM 917 N N . VAL A 1 109 ? -11.988 2.974 -1.031 1.00 94.31 109 VAL A N 1
ATOM 918 C CA . VAL A 1 109 ? -12.991 3.476 -1.991 1.00 94.31 109 VAL A CA 1
ATOM 919 C C . VAL A 1 109 ? -13.406 4.914 -1.646 1.00 94.31 109 VAL A C 1
ATOM 921 O O . VAL A 1 109 ? -13.464 5.769 -2.530 1.00 94.31 109 VAL A O 1
ATOM 924 N N . LYS A 1 110 ? -13.632 5.218 -0.357 1.00 93.06 110 LYS A N 1
ATOM 925 C CA . LYS A 1 110 ? -13.961 6.577 0.117 1.00 93.06 110 LYS A CA 1
ATOM 926 C C . LYS A 1 110 ? -12.852 7.585 -0.192 1.00 93.06 110 LYS A C 1
ATOM 928 O O . LYS A 1 110 ? -13.141 8.682 -0.656 1.00 93.06 110 LYS A O 1
ATOM 933 N N . THR A 1 111 ? -11.599 7.233 0.084 1.00 91.75 111 THR A N 1
ATOM 934 C CA . THR A 1 111 ? -10.448 8.145 -0.045 1.00 91.75 111 THR A CA 1
ATOM 935 C C . THR A 1 111 ? -9.992 8.357 -1.483 1.00 91.75 111 THR A C 1
ATOM 937 O O . THR A 1 111 ? -9.448 9.413 -1.794 1.00 91.75 111 THR A O 1
ATOM 940 N N . LEU A 1 112 ? -10.212 7.379 -2.364 1.00 91.81 112 LEU A N 1
ATOM 941 C CA . LEU A 1 112 ? -9.899 7.498 -3.789 1.00 91.81 112 LEU A CA 1
ATOM 942 C C . LEU A 1 112 ? -10.935 8.314 -4.571 1.00 91.81 112 LEU A C 1
ATOM 944 O O . LEU A 1 112 ? -10.675 8.684 -5.715 1.00 91.81 112 LEU A O 1
ATOM 948 N N . ARG A 1 113 ? -12.096 8.614 -3.980 1.00 87.25 113 ARG A N 1
ATOM 949 C CA . ARG A 1 113 ? -13.095 9.477 -4.609 1.00 87.25 113 ARG A CA 1
ATOM 950 C C . ARG A 1 113 ? -12.552 10.904 -4.726 1.00 87.25 113 ARG A C 1
ATOM 952 O O . ARG A 1 113 ? -12.389 11.596 -3.723 1.00 87.25 113 ARG A O 1
ATOM 959 N N . VAL A 1 114 ? -12.343 11.363 -5.958 1.00 80.19 114 VAL A N 1
ATOM 960 C CA . VAL A 1 114 ? -11.940 12.743 -6.272 1.00 80.19 114 VAL A CA 1
ATOM 961 C C . VAL A 1 114 ? -13.011 13.362 -7.166 1.00 80.19 114 VAL A C 1
ATOM 963 O O . VAL A 1 114 ? -13.102 13.039 -8.349 1.00 80.19 114 VAL A O 1
ATOM 966 N N . GLY A 1 115 ? -13.849 14.229 -6.589 1.00 78.81 115 GLY A N 1
ATOM 967 C CA . GLY A 1 115 ? -14.989 14.830 -7.290 1.00 78.81 115 GLY A CA 1
ATOM 968 C C . GLY A 1 115 ? -15.976 13.773 -7.802 1.00 78.81 115 GLY A C 1
ATOM 969 O O . GLY A 1 115 ? -16.480 12.961 -7.016 1.00 78.81 115 GLY A O 1
ATOM 970 N N . ASP A 1 116 ? -16.202 13.777 -9.119 1.00 76.88 116 ASP A N 1
ATOM 971 C CA . ASP A 1 116 ? -17.072 12.833 -9.839 1.00 76.88 116 ASP A CA 1
ATOM 972 C C . ASP A 1 116 ? -16.343 11.564 -10.309 1.00 76.88 116 ASP A C 1
ATOM 974 O O . ASP A 1 116 ? -16.959 10.652 -10.865 1.00 76.88 116 ASP A O 1
ATOM 978 N N . ASN A 1 117 ? -15.026 11.468 -10.098 1.00 84.31 117 ASN A N 1
ATOM 979 C CA . ASN A 1 117 ? -14.298 10.259 -10.446 1.00 84.31 117 ASN A CA 1
ATOM 980 C C . ASN A 1 117 ? -14.453 9.199 -9.347 1.00 84.31 117 ASN A C 1
ATOM 982 O O . ASN A 1 117 ? -14.214 9.454 -8.161 1.00 84.31 117 ASN A O 1
ATOM 986 N N . HIS A 1 118 ? -14.839 7.995 -9.759 1.00 90.00 118 HIS A N 1
ATOM 987 C CA . HIS A 1 118 ? -15.070 6.855 -8.877 1.00 90.00 118 HIS A CA 1
ATOM 988 C C . HIS A 1 118 ? -1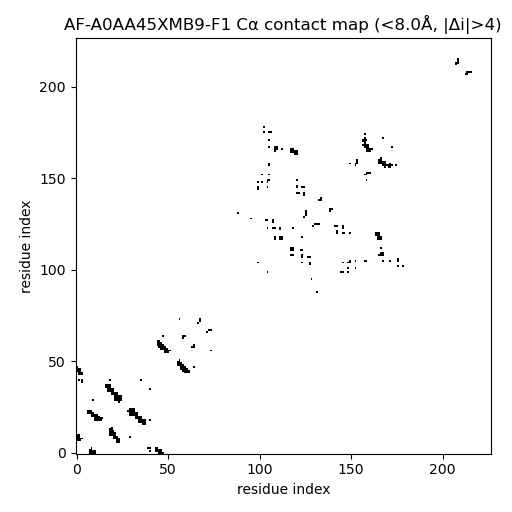4.017 5.776 -9.150 1.00 90.00 118 HIS A C 1
ATOM 990 O O . HIS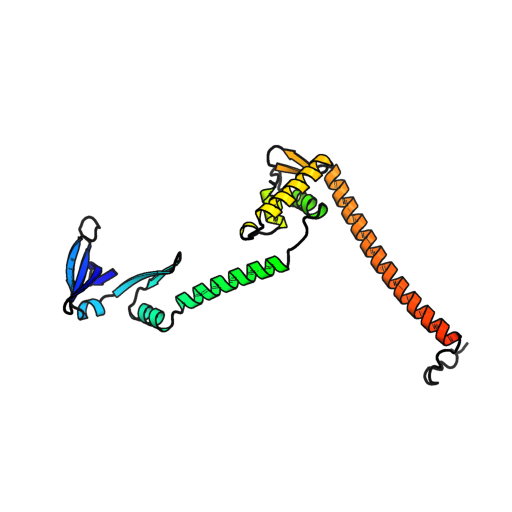 A 1 118 ? -13.751 5.496 -10.321 1.00 90.00 118 HIS A O 1
ATOM 996 N N . PRO A 1 119 ? -13.418 5.181 -8.105 1.00 93.25 119 PRO A N 1
ATOM 997 C CA . PRO A 1 119 ? -12.347 4.210 -8.273 1.00 93.25 119 PRO A CA 1
ATOM 998 C C . PRO A 1 119 ? -12.849 2.891 -8.866 1.00 93.25 119 PRO A C 1
ATOM 1000 O O . PRO A 1 119 ? -13.961 2.439 -8.583 1.00 93.25 119 PRO A O 1
ATOM 1003 N N . THR A 1 120 ? -11.987 2.263 -9.658 1.00 94.12 120 THR A N 1
ATOM 1004 C CA . THR A 1 120 ? -12.130 0.886 -10.152 1.00 94.12 120 THR A CA 1
ATOM 1005 C C . THR A 1 120 ? -11.542 -0.091 -9.129 1.00 94.12 120 THR A C 1
ATOM 1007 O O . THR A 1 120 ? -10.714 0.308 -8.307 1.00 94.12 120 THR A O 1
ATOM 1010 N N . ALA A 1 121 ? -11.885 -1.382 -9.199 1.00 92.62 121 ALA A N 1
ATOM 1011 C CA . ALA A 1 121 ? -11.231 -2.421 -8.390 1.00 92.62 121 ALA A CA 1
ATOM 1012 C C . ALA A 1 121 ? -9.694 -2.367 -8.496 1.00 92.62 121 ALA A C 1
ATOM 1014 O O . ALA A 1 121 ? -8.994 -2.430 -7.486 1.00 92.62 121 ALA A O 1
ATOM 1015 N N . TRP A 1 122 ? -9.171 -2.114 -9.701 1.00 92.06 122 TRP A N 1
ATOM 1016 C CA . TRP A 1 122 ? -7.742 -1.911 -9.940 1.00 92.06 122 TRP A CA 1
ATOM 1017 C C . TRP A 1 122 ? -7.146 -0.732 -9.158 1.00 92.06 122 TRP A C 1
ATOM 1019 O O . TRP A 1 122 ? -6.044 -0.835 -8.615 1.00 92.06 122 TRP A O 1
ATOM 1029 N N . ASP A 1 123 ? -7.861 0.393 -9.079 1.00 92.31 123 ASP A N 1
ATOM 1030 C CA . ASP A 1 123 ? -7.404 1.582 -8.351 1.00 92.31 123 ASP A CA 1
ATOM 1031 C C . ASP A 1 123 ? -7.367 1.305 -6.844 1.00 92.31 123 ASP A C 1
ATOM 1033 O O . ASP A 1 123 ? -6.409 1.673 -6.155 1.00 92.31 123 ASP A O 1
ATOM 1037 N N . VAL A 1 124 ? -8.384 0.594 -6.343 1.00 92.56 124 VAL A N 1
ATOM 1038 C CA . VAL A 1 124 ? -8.475 0.149 -4.947 1.00 92.56 124 VAL A CA 1
ATOM 1039 C C . VAL A 1 124 ? -7.326 -0.803 -4.618 1.00 92.56 124 VAL A C 1
ATOM 1041 O O . VAL A 1 124 ? -6.597 -0.561 -3.654 1.00 92.56 124 VAL A O 1
ATOM 1044 N N . ALA A 1 125 ? -7.098 -1.826 -5.445 1.00 90.81 125 ALA A N 1
ATOM 1045 C CA . ALA A 1 125 ? -5.998 -2.774 -5.284 1.00 90.81 125 ALA A CA 1
ATOM 1046 C C . ALA A 1 125 ? -4.636 -2.067 -5.337 1.00 90.81 125 ALA A C 1
ATOM 1048 O O . ALA A 1 125 ? -3.797 -2.267 -4.461 1.00 90.81 125 ALA A O 1
ATOM 1049 N N . SER A 1 126 ? -4.439 -1.150 -6.286 1.00 89.44 126 SER A N 1
ATOM 1050 C CA . SER A 1 126 ? -3.196 -0.382 -6.422 1.00 89.44 126 SER A CA 1
ATOM 1051 C C . SER A 1 126 ? -2.903 0.492 -5.205 1.00 89.44 126 SER A C 1
ATOM 1053 O O . SER A 1 126 ? -1.747 0.626 -4.789 1.00 89.44 126 SER A O 1
ATOM 1055 N N . LYS A 1 127 ? -3.939 1.069 -4.589 1.00 88.94 127 LYS A N 1
ATOM 1056 C CA . LYS A 1 127 ? -3.792 1.864 -3.367 1.00 88.94 127 LYS A CA 1
ATOM 1057 C C . LYS A 1 127 ? -3.527 0.995 -2.135 1.00 88.94 127 LYS A C 1
ATOM 1059 O O . LYS A 1 127 ? -2.668 1.358 -1.326 1.00 88.94 127 LYS A O 1
ATOM 1064 N N . LEU A 1 128 ? -4.240 -0.124 -2.004 1.00 88.31 128 LEU A N 1
ATOM 1065 C CA . LEU A 1 128 ? -4.200 -1.016 -0.843 1.00 88.31 128 LEU A CA 1
ATOM 1066 C C . LEU A 1 128 ? -2.921 -1.867 -0.825 1.00 88.31 128 LEU A C 1
ATOM 1068 O O . LEU A 1 128 ? -2.198 -1.890 0.170 1.00 88.31 128 LEU A O 1
ATOM 1072 N N . LEU A 1 129 ? -2.590 -2.489 -1.957 1.00 84.12 129 LEU A N 1
ATOM 1073 C CA . LEU A 1 129 ? -1.435 -3.373 -2.128 1.00 84.12 129 LEU A CA 1
ATOM 1074 C C . LEU A 1 129 ? -0.140 -2.605 -2.462 1.00 84.12 129 LEU A C 1
ATOM 1076 O O . LEU A 1 129 ? 0.961 -3.105 -2.226 1.00 84.12 129 LEU A O 1
ATOM 1080 N N . GLY A 1 130 ? -0.254 -1.360 -2.940 1.00 82.44 130 GLY A N 1
ATOM 1081 C CA . GLY A 1 130 ? 0.865 -0.465 -3.255 1.00 82.44 130 GLY A CA 1
ATOM 1082 C C . GLY A 1 130 ? 1.287 -0.486 -4.727 1.00 82.44 130 GLY A C 1
ATOM 1083 O O . GLY A 1 130 ? 0.952 -1.393 -5.467 1.00 82.44 130 GLY A O 1
ATOM 1084 N N . GLN A 1 131 ? 2.069 0.509 -5.157 1.00 78.75 131 GLN A N 1
ATOM 1085 C CA . GLN A 1 131 ? 2.341 0.808 -6.577 1.00 78.75 131 GLN A CA 1
ATOM 1086 C C . GLN A 1 131 ? 2.916 -0.350 -7.419 1.00 78.75 131 GLN A C 1
ATOM 1088 O O . GLN A 1 131 ? 2.695 -0.380 -8.622 1.00 78.75 131 GLN A O 1
ATOM 1093 N N . PHE A 1 132 ? 3.637 -1.292 -6.809 1.00 77.44 132 PHE A N 1
ATOM 1094 C CA . PHE A 1 132 ? 4.295 -2.412 -7.500 1.00 77.44 132 PHE A CA 1
ATOM 1095 C C . PHE A 1 132 ? 3.664 -3.763 -7.145 1.00 77.44 132 PHE A C 1
ATOM 1097 O O . PHE A 1 132 ? 4.341 -4.789 -7.109 1.00 77.44 132 PHE A O 1
ATOM 1104 N N . TRP A 1 133 ? 2.371 -3.778 -6.809 1.00 79.44 133 TRP A N 1
ATOM 1105 C CA . TRP A 1 133 ? 1.699 -5.005 -6.387 1.00 79.44 133 TRP A CA 1
ATOM 1106 C C . TRP A 1 133 ? 1.642 -6.072 -7.488 1.00 79.44 133 TRP A C 1
ATOM 1108 O O . TRP A 1 133 ? 1.684 -7.257 -7.161 1.00 79.44 133 TRP A O 1
ATOM 1118 N N . THR A 1 134 ? 1.637 -5.651 -8.757 1.00 85.38 134 THR A N 1
ATOM 1119 C CA . THR A 1 134 ? 1.647 -6.503 -9.959 1.00 85.38 134 THR A CA 1
ATOM 1120 C C . THR A 1 134 ? 2.930 -7.312 -10.132 1.00 85.38 134 THR A C 1
ATOM 1122 O O . THR A 1 134 ? 2.929 -8.307 -10.843 1.00 85.38 134 THR A O 1
ATOM 1125 N N . ASP A 1 135 ? 4.023 -6.911 -9.477 1.00 78.25 135 ASP A N 1
ATOM 1126 C CA . ASP A 1 135 ? 5.312 -7.612 -9.555 1.00 78.25 135 ASP A CA 1
ATOM 1127 C C . ASP A 1 135 ? 5.358 -8.853 -8.639 1.00 78.25 135 ASP A C 1
ATOM 1129 O O . ASP A 1 135 ? 6.373 -9.553 -8.559 1.00 78.25 135 ASP A O 1
ATOM 1133 N N . ASN A 1 136 ? 4.285 -9.113 -7.886 1.00 71.94 136 ASN A N 1
ATOM 1134 C CA . ASN A 1 136 ? 4.167 -10.292 -7.038 1.00 71.94 136 ASN A CA 1
ATOM 1135 C C . ASN A 1 136 ? 3.614 -11.478 -7.833 1.00 71.94 136 ASN A C 1
ATOM 1137 O O . ASN A 1 136 ? 2.746 -11.315 -8.681 1.00 71.94 136 ASN A O 1
ATOM 1141 N N . VAL A 1 137 ? 4.091 -12.683 -7.511 1.00 75.94 137 VAL A N 1
ATOM 1142 C CA . VAL A 1 137 ? 3.605 -13.925 -8.137 1.00 75.94 137 VAL A CA 1
ATOM 1143 C C . VAL A 1 137 ? 2.104 -14.109 -7.880 1.00 75.94 137 VAL A C 1
ATOM 1145 O O . VAL A 1 137 ? 1.370 -14.431 -8.804 1.00 75.94 137 VAL A O 1
ATOM 1148 N N . ASP A 1 138 ? 1.648 -13.759 -6.675 1.00 81.69 138 ASP A N 1
ATOM 1149 C CA . ASP A 1 138 ? 0.250 -13.899 -6.243 1.00 81.69 138 ASP A CA 1
ATOM 1150 C C . ASP A 1 138 ? -0.541 -12.587 -6.429 1.00 81.69 138 ASP A C 1
ATOM 1152 O O . ASP A 1 138 ? -1.457 -12.276 -5.667 1.00 81.69 138 ASP A O 1
ATOM 1156 N N . ALA A 1 139 ? -0.124 -11.728 -7.368 1.00 82.69 139 ALA A N 1
ATOM 1157 C CA . ALA A 1 139 ? -0.755 -10.426 -7.573 1.00 82.69 139 ALA A CA 1
ATOM 1158 C C . ALA A 1 139 ? -2.245 -10.575 -7.909 1.00 82.69 139 ALA A C 1
ATOM 1160 O O . ALA A 1 139 ? -3.080 -9.946 -7.262 1.00 82.69 139 ALA A O 1
ATOM 1161 N N . PHE A 1 140 ? -2.569 -11.428 -8.881 1.00 86.88 140 PHE A N 1
ATOM 1162 C CA . PHE A 1 140 ? -3.941 -11.630 -9.346 1.00 86.88 140 PHE A CA 1
ATOM 1163 C C . PHE A 1 140 ? -4.835 -12.245 -8.266 1.00 86.88 140 PHE A C 1
ATOM 1165 O O . PHE A 1 140 ? -5.910 -11.713 -8.028 1.00 86.88 140 PHE A O 1
ATOM 1172 N N . ASP A 1 141 ? -4.342 -13.213 -7.491 1.00 87.62 141 ASP A N 1
ATOM 1173 C CA . ASP A 1 141 ? -5.091 -13.770 -6.353 1.00 87.62 141 ASP A CA 1
ATOM 1174 C C . ASP A 1 141 ? -5.486 -12.694 -5.327 1.00 87.62 141 ASP A C 1
ATOM 1176 O O . ASP A 1 141 ? -6.536 -12.763 -4.688 1.00 87.62 141 ASP A O 1
ATOM 1180 N N . ARG A 1 142 ? -4.641 -11.671 -5.140 1.00 86.88 142 ARG A N 1
ATOM 1181 C CA . ARG A 1 142 ? -4.954 -10.539 -4.257 1.00 86.88 142 ARG A CA 1
ATOM 1182 C C . ARG A 1 142 ? -5.923 -9.547 -4.889 1.00 86.88 142 ARG A C 1
ATOM 1184 O O . ARG A 1 142 ? -6.690 -8.932 -4.151 1.00 86.88 142 ARG A O 1
ATOM 1191 N N . LEU A 1 143 ? -5.882 -9.367 -6.209 1.00 91.62 143 LEU A N 1
ATOM 1192 C CA . LEU A 1 143 ? -6.892 -8.583 -6.919 1.00 91.62 143 LEU A CA 1
ATOM 1193 C C . LEU A 1 143 ? -8.262 -9.248 -6.770 1.00 91.62 143 LEU A C 1
ATOM 1195 O O . LEU A 1 143 ? -9.200 -8.571 -6.362 1.00 91.62 143 LEU A O 1
ATOM 1199 N N . ASP A 1 144 ? -8.339 -10.563 -6.967 1.00 91.56 144 ASP A N 1
ATOM 1200 C CA . ASP A 1 144 ? -9.571 -11.342 -6.815 1.00 91.56 144 ASP A CA 1
ATOM 1201 C C . ASP A 1 144 ? -10.137 -11.224 -5.393 1.00 91.56 144 ASP A C 1
ATOM 1203 O O . ASP A 1 144 ? -11.339 -11.057 -5.204 1.00 91.56 144 ASP A O 1
ATOM 1207 N N . GLN A 1 145 ? -9.278 -11.219 -4.365 1.00 91.56 145 GLN A N 1
ATOM 1208 C CA . GLN A 1 145 ? -9.707 -10.963 -2.983 1.00 91.56 145 GLN A CA 1
ATOM 1209 C C . GLN A 1 145 ? -10.288 -9.555 -2.788 1.00 91.56 145 GLN A C 1
ATOM 1211 O O . GLN A 1 145 ? -11.248 -9.382 -2.035 1.00 91.56 145 GLN A O 1
ATOM 1216 N N . VAL A 1 146 ? -9.707 -8.538 -3.432 1.00 93.19 146 VAL A N 1
ATOM 1217 C CA . VAL A 1 146 ? -10.228 -7.164 -3.384 1.00 93.19 146 VAL A CA 1
ATOM 1218 C C . VAL A 1 146 ? -11.564 -7.073 -4.117 1.00 93.19 146 VAL A C 1
ATOM 1220 O O . VAL A 1 146 ? -12.486 -6.452 -3.593 1.00 93.19 146 VAL A O 1
ATOM 1223 N N . GLU A 1 147 ? -11.693 -7.703 -5.283 1.00 94.44 147 GLU A N 1
ATOM 1224 C CA . GLU A 1 147 ? -12.939 -7.751 -6.054 1.00 94.44 147 GLU A CA 1
ATOM 1225 C C . GLU A 1 147 ? -14.048 -8.471 -5.288 1.00 94.44 147 GLU A C 1
ATOM 1227 O O . GLU A 1 147 ? -15.115 -7.894 -5.091 1.00 94.44 147 GLU A O 1
ATOM 1232 N N . ALA A 1 148 ? -13.765 -9.651 -4.733 1.00 93.75 148 ALA A N 1
ATOM 1233 C CA . ALA A 1 148 ? -14.709 -10.386 -3.896 1.00 93.75 148 ALA A CA 1
ATOM 1234 C C . ALA A 1 148 ? -15.165 -9.564 -2.678 1.00 93.75 148 ALA A C 1
ATOM 1236 O O . ALA A 1 148 ? -16.339 -9.583 -2.309 1.00 93.75 148 ALA A O 1
ATOM 1237 N N . MET A 1 149 ? -14.259 -8.798 -2.059 1.00 94.56 149 MET A N 1
ATOM 1238 C CA . MET A 1 149 ? -14.618 -7.904 -0.956 1.00 94.56 149 MET A CA 1
ATOM 1239 C C . MET A 1 149 ? -15.482 -6.724 -1.424 1.00 94.56 149 MET A C 1
ATOM 1241 O O . MET A 1 149 ? -16.400 -6.320 -0.714 1.00 94.56 149 MET A O 1
ATOM 1245 N N . LEU A 1 150 ? -15.201 -6.151 -2.596 1.00 95.19 150 LEU A N 1
ATOM 1246 C CA . LEU A 1 150 ? -16.002 -5.069 -3.172 1.00 95.19 150 LEU A CA 1
ATOM 1247 C C . LEU A 1 150 ? -17.410 -5.540 -3.546 1.00 95.19 150 LEU A C 1
ATOM 1249 O O . LEU A 1 150 ? -18.369 -4.814 -3.289 1.00 95.19 150 LEU A O 1
ATOM 1253 N N . ASP A 1 151 ? -17.533 -6.747 -4.089 1.00 94.62 151 ASP A N 1
ATOM 1254 C CA . ASP A 1 151 ? -18.823 -7.354 -4.404 1.00 94.62 151 ASP A CA 1
ATOM 1255 C C . ASP A 1 151 ? -19.603 -7.672 -3.110 1.00 94.62 151 ASP A C 1
ATOM 1257 O O . ASP A 1 151 ? -20.775 -7.322 -2.997 1.00 94.62 151 ASP A O 1
ATOM 1261 N N . ALA A 1 152 ? -18.945 -8.177 -2.059 1.00 94.12 152 ALA A N 1
ATOM 1262 C CA . ALA A 1 152 ? -19.580 -8.348 -0.746 1.00 94.12 152 ALA A CA 1
ATOM 1263 C C . ALA A 1 152 ? -20.050 -7.011 -0.128 1.00 94.12 152 ALA A C 1
ATOM 1265 O O . ALA A 1 152 ? -21.111 -6.931 0.494 1.00 94.12 152 ALA A O 1
ATOM 1266 N N . LEU A 1 153 ? -19.279 -5.930 -0.296 1.00 94.81 153 LEU A N 1
ATOM 1267 C CA . LEU A 1 153 ? -19.671 -4.584 0.140 1.00 94.81 153 LEU A CA 1
ATOM 1268 C C . LEU A 1 153 ? -20.865 -4.034 -0.655 1.00 94.81 153 LEU A C 1
ATOM 1270 O O . LEU A 1 153 ? -21.659 -3.259 -0.110 1.00 94.81 153 LEU A O 1
ATOM 1274 N N . GLU A 1 154 ? -20.993 -4.419 -1.924 1.00 95.44 154 GLU A N 1
ATOM 1275 C CA . GLU A 1 154 ? -22.158 -4.112 -2.748 1.00 95.44 154 GLU A CA 1
ATOM 1276 C C . GLU A 1 154 ? -23.400 -4.876 -2.279 1.00 95.44 154 GLU A C 1
ATOM 1278 O O . GLU A 1 154 ? -24.444 -4.254 -2.076 1.00 95.44 154 GLU A O 1
ATOM 1283 N N . GLU A 1 155 ? -23.287 -6.180 -2.013 1.00 94.25 155 GLU A N 1
ATOM 1284 C CA . GLU A 1 155 ? -24.382 -6.993 -1.460 1.00 94.25 155 GLU A CA 1
ATOM 1285 C C . GLU A 1 155 ? -24.885 -6.444 -0.117 1.00 94.25 155 GLU A C 1
ATOM 1287 O O . GLU A 1 155 ? -26.087 -6.395 0.154 1.00 94.25 155 GLU A O 1
ATOM 1292 N N . LEU A 1 156 ? -23.967 -5.949 0.719 1.00 93.19 156 LEU A N 1
ATOM 1293 C CA . LEU A 1 156 ? -24.294 -5.286 1.981 1.00 93.19 156 LEU A CA 1
ATOM 1294 C C . LEU A 1 156 ? -24.871 -3.872 1.793 1.00 93.19 156 LEU A C 1
ATOM 1296 O O . LEU A 1 156 ? -25.347 -3.270 2.763 1.00 93.19 156 LEU A O 1
ATOM 1300 N N . GLY A 1 157 ? -24.855 -3.325 0.578 1.00 93.56 157 GLY A N 1
ATOM 1301 C CA . GLY A 1 157 ? -25.331 -1.982 0.247 1.00 93.56 157 GLY A CA 1
ATOM 1302 C C . GLY A 1 157 ? -24.444 -0.857 0.786 1.00 93.56 157 GLY A C 1
ATOM 1303 O O . GLY A 1 157 ? -24.899 0.283 0.903 1.00 93.56 157 GLY A O 1
ATOM 1304 N N . GLU A 1 158 ? -23.200 -1.155 1.158 1.00 94.62 158 GLU A N 1
ATOM 1305 C CA . GLU A 1 158 ? -22.216 -0.180 1.656 1.00 94.62 158 GLU A CA 1
ATOM 1306 C C . GLU A 1 158 ? -21.502 0.542 0.517 1.00 94.62 158 GLU A C 1
ATOM 1308 O O . GLU A 1 158 ? -21.084 1.696 0.644 1.00 94.62 158 GLU A O 1
ATOM 1313 N N . VAL A 1 159 ? -21.415 -0.136 -0.621 1.00 95.00 159 VAL A N 1
ATOM 1314 C CA . VAL A 1 159 ? -20.909 0.384 -1.881 1.00 95.00 159 VAL A CA 1
ATOM 1315 C C . VAL A 1 159 ? -21.965 0.131 -2.958 1.00 95.00 159 VAL A C 1
ATOM 1317 O O . VAL A 1 159 ? -22.800 -0.756 -2.834 1.00 95.00 159 VAL A O 1
ATOM 1320 N N . LYS A 1 160 ? -21.970 0.953 -4.002 1.00 94.25 160 LYS A N 1
ATOM 1321 C CA . LYS A 1 160 ? -22.787 0.783 -5.201 1.00 94.25 160 LYS A CA 1
ATOM 1322 C C . LYS A 1 160 ? -21.869 0.682 -6.413 1.00 94.25 160 LYS A C 1
ATOM 1324 O O . LYS A 1 160 ? -21.021 1.562 -6.600 1.00 94.25 160 LYS A O 1
ATOM 1329 N N . LYS A 1 161 ? -22.056 -0.343 -7.241 1.00 92.94 161 LYS A N 1
ATOM 1330 C CA . LYS A 1 161 ? -21.330 -0.506 -8.502 1.00 92.94 161 LYS A CA 1
ATOM 1331 C C . LYS A 1 161 ? -22.042 0.259 -9.615 1.00 92.94 161 LYS A C 1
ATOM 1333 O O . LYS A 1 161 ? -23.268 0.250 -9.731 1.00 92.94 161 LYS A O 1
ATOM 1338 N N . ASN A 1 162 ? -21.272 0.982 -10.420 1.00 89.75 162 ASN A N 1
ATOM 1339 C CA . ASN A 1 162 ? -21.737 1.658 -11.627 1.00 89.75 162 ASN A CA 1
ATOM 1340 C C . ASN A 1 162 ? -20.773 1.315 -12.769 1.00 89.75 162 ASN A C 1
ATOM 1342 O O . ASN A 1 162 ? -19.724 1.946 -12.933 1.00 89.75 162 ASN A O 1
ATOM 1346 N N . GLY A 1 163 ? -21.089 0.249 -13.507 1.00 88.44 163 GLY A N 1
ATOM 1347 C CA . GLY A 1 163 ? -20.167 -0.354 -14.468 1.00 88.44 163 GLY A CA 1
ATOM 1348 C C . GLY A 1 163 ? -18.940 -0.939 -13.762 1.00 88.44 163 GLY A C 1
ATOM 1349 O O . GLY A 1 163 ? -19.074 -1.792 -12.892 1.00 88.44 163 GLY A O 1
ATOM 1350 N N . ALA A 1 164 ? -17.746 -0.462 -14.116 1.00 88.25 164 ALA A N 1
ATOM 1351 C CA . ALA A 1 164 ? -16.488 -0.885 -13.489 1.00 88.25 164 ALA A CA 1
ATOM 1352 C C . ALA A 1 164 ? -16.123 -0.088 -12.218 1.00 88.25 164 ALA A C 1
ATOM 1354 O O . ALA A 1 164 ? -15.087 -0.341 -11.606 1.00 88.25 164 ALA A O 1
ATOM 1355 N N . ARG A 1 165 ? -16.928 0.912 -11.840 1.00 92.94 165 ARG A N 1
ATOM 1356 C CA . ARG A 1 165 ? -16.584 1.866 -10.778 1.00 92.94 165 ARG A CA 1
ATOM 1357 C C . ARG A 1 165 ? -17.416 1.657 -9.521 1.00 92.94 165 ARG A C 1
ATOM 1359 O O . ARG A 1 165 ? -18.579 1.266 -9.600 1.00 92.94 165 ARG A O 1
ATOM 1366 N N . TYR A 1 166 ? -16.839 2.014 -8.378 1.00 93.75 166 TYR A N 1
ATOM 1367 C CA . TYR A 1 166 ? -17.436 1.825 -7.059 1.00 93.75 166 TYR A CA 1
ATOM 1368 C C . TYR A 1 166 ? -17.676 3.157 -6.342 1.00 93.75 166 TYR A C 1
ATOM 1370 O O . TYR A 1 166 ? -16.794 4.014 -6.267 1.00 93.75 166 TYR A O 1
ATOM 1378 N N . LEU A 1 167 ? -18.874 3.324 -5.781 1.00 93.06 167 LEU A N 1
ATOM 1379 C CA . LEU A 1 167 ? -19.276 4.500 -5.010 1.00 93.06 167 LEU A CA 1
ATOM 1380 C C . LEU A 1 167 ? -19.695 4.096 -3.597 1.00 93.06 167 LEU A C 1
ATOM 1382 O O . LEU A 1 167 ? -20.600 3.287 -3.430 1.00 93.06 167 LEU A O 1
ATOM 1386 N N . VAL A 1 168 ? -19.102 4.712 -2.574 1.00 93.19 168 VAL A N 1
ATOM 1387 C CA . VAL A 1 168 ? -19.543 4.515 -1.183 1.00 93.19 168 VAL A CA 1
ATOM 1388 C C . VAL A 1 168 ? -20.932 5.123 -0.976 1.00 93.19 168 VAL A C 1
ATOM 1390 O O . VAL A 1 168 ? -21.165 6.287 -1.317 1.00 93.19 168 VAL A O 1
ATOM 1393 N N . THR A 1 169 ? -21.851 4.347 -0.403 1.00 93.75 169 THR A N 1
ATOM 1394 C CA . THR A 1 169 ? -23.216 4.789 -0.084 1.00 93.75 169 THR A CA 1
ATOM 1395 C C . THR A 1 169 ? -23.273 5.483 1.282 1.00 93.75 169 THR A C 1
ATOM 1397 O O . THR A 1 169 ? -22.333 5.417 2.075 1.00 93.75 169 THR A O 1
ATOM 1400 N N . GLY A 1 170 ? -24.404 6.117 1.613 1.00 91.75 170 GLY A N 1
ATOM 1401 C CA . GLY A 1 170 ? -24.624 6.653 2.965 1.00 91.75 170 GLY A CA 1
ATOM 1402 C C . GLY A 1 170 ? -24.530 5.575 4.054 1.00 91.75 170 GLY A C 1
ATOM 1403 O O . GLY A 1 170 ? -23.986 5.835 5.126 1.00 91.75 170 GLY A O 1
ATOM 1404 N N . LYS A 1 171 ? -24.964 4.344 3.745 1.00 93.94 171 LYS A N 1
ATOM 1405 C CA . LYS A 1 171 ? -24.811 3.183 4.631 1.00 93.94 171 LYS A CA 1
ATOM 1406 C C . LYS A 1 171 ? -23.336 2.843 4.841 1.00 93.94 171 LYS A C 1
ATOM 1408 O O . LYS A 1 171 ? -22.926 2.673 5.979 1.00 93.94 171 LYS A O 1
ATOM 1413 N N . GLY A 1 172 ? -22.527 2.839 3.780 1.00 93.00 172 GLY A N 1
ATOM 1414 C CA . GLY A 1 172 ? -21.084 2.613 3.896 1.00 93.00 172 GLY A CA 1
ATOM 1415 C C . GLY A 1 172 ? -20.372 3.672 4.740 1.00 93.00 172 GLY A C 1
ATOM 1416 O O . GLY A 1 172 ? -19.486 3.340 5.523 1.00 93.00 172 GLY A O 1
ATOM 1417 N N . ILE A 1 173 ? -20.786 4.941 4.650 1.00 92.94 173 ILE A N 1
ATOM 1418 C CA . ILE A 1 173 ? -20.252 6.003 5.518 1.00 92.94 173 ILE A CA 1
ATOM 1419 C C . ILE A 1 173 ? -20.610 5.736 6.985 1.00 92.94 173 ILE A C 1
ATOM 1421 O O . ILE A 1 173 ? -19.733 5.829 7.841 1.00 92.94 173 ILE A O 1
ATOM 1425 N N . ALA A 1 174 ? -21.863 5.372 7.271 1.00 93.56 174 ALA A N 1
ATOM 1426 C CA . ALA A 1 174 ? -22.294 5.036 8.626 1.00 93.56 174 ALA A CA 1
ATOM 1427 C C . ALA A 1 174 ? -21.527 3.826 9.186 1.00 93.56 174 ALA A C 1
ATOM 1429 O O . ALA A 1 174 ? -21.047 3.883 10.316 1.00 93.56 174 ALA A O 1
ATOM 1430 N N . SER A 1 175 ? -21.332 2.781 8.377 1.00 92.94 175 SER A N 1
ATOM 1431 C CA . SER A 1 175 ? -20.546 1.601 8.751 1.00 92.94 175 SER A CA 1
ATOM 1432 C C . SER A 1 175 ? -19.083 1.935 9.048 1.00 92.94 175 SER A C 1
ATOM 1434 O O . SER A 1 175 ? -18.527 1.412 10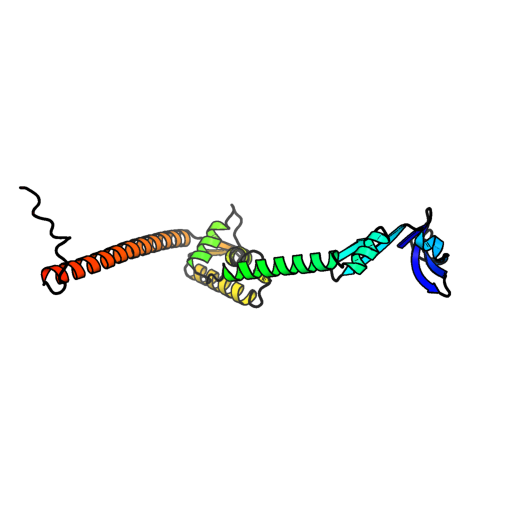.010 1.00 92.94 175 SER A O 1
ATOM 1436 N N . LEU A 1 176 ? -18.456 2.832 8.272 1.00 93.38 176 LEU A N 1
ATOM 1437 C CA . LEU A 1 176 ? -17.098 3.312 8.563 1.00 93.38 176 LEU A CA 1
ATOM 1438 C C . LEU A 1 176 ? -17.034 4.029 9.914 1.00 93.38 176 LEU A C 1
ATOM 1440 O O . LEU A 1 176 ? -16.151 3.734 10.713 1.00 93.38 176 LEU A O 1
ATOM 1444 N N . SER A 1 177 ? -17.977 4.933 10.187 1.00 92.31 177 SER A N 1
ATOM 1445 C CA . SER A 1 177 ? -18.031 5.648 11.466 1.00 92.31 177 SER A CA 1
ATOM 1446 C C . SER A 1 177 ? -18.285 4.711 12.647 1.00 92.31 177 SER A C 1
ATOM 1448 O O . SER A 1 177 ? -17.646 4.860 13.687 1.00 92.31 177 SER A O 1
ATOM 1450 N N . GLN A 1 178 ? -19.168 3.722 12.485 1.00 93.62 178 GLN A N 1
ATOM 1451 C CA . GLN A 1 178 ? -19.412 2.709 13.509 1.00 93.62 178 GLN A CA 1
ATOM 1452 C C . GLN A 1 178 ? -18.148 1.889 13.786 1.00 93.62 178 GLN A C 1
ATOM 1454 O O . GLN A 1 178 ? -17.781 1.709 14.945 1.00 93.62 178 GLN A O 1
ATOM 1459 N N . TYR A 1 179 ? -17.450 1.449 12.737 1.00 91.12 179 TYR A N 1
ATOM 1460 C CA . TYR A 1 179 ? -16.203 0.706 12.885 1.00 91.12 179 TYR A CA 1
ATOM 1461 C C . TYR A 1 179 ? -15.134 1.532 13.612 1.00 91.12 179 TYR A C 1
ATOM 1463 O O . TYR A 1 179 ? -14.520 1.041 14.554 1.00 91.12 179 TYR A O 1
ATOM 1471 N N . GLU A 1 180 ? -14.934 2.799 13.230 1.00 90.12 180 GLU A N 1
ATOM 1472 C CA . GLU A 1 180 ? -13.996 3.710 13.906 1.00 90.12 180 GLU A CA 1
ATOM 1473 C C . GLU A 1 180 ? -14.335 3.883 15.397 1.00 90.12 180 GLU A C 1
ATOM 1475 O O . GLU A 1 180 ? -13.443 3.909 16.254 1.00 90.12 180 GLU A O 1
ATOM 1480 N N . GLU A 1 181 ? -15.625 3.974 15.727 1.00 92.50 181 GLU A N 1
ATOM 1481 C CA . GLU A 1 181 ? -16.087 4.091 17.106 1.00 92.50 181 GLU A CA 1
ATOM 1482 C C . GLU A 1 181 ? -15.872 2.798 17.905 1.00 92.50 181 GLU A C 1
ATOM 1484 O O . GLU A 1 181 ? -15.414 2.857 19.051 1.00 92.50 181 GLU A O 1
ATOM 1489 N N . GLU A 1 182 ? -16.160 1.637 17.317 1.00 90.94 182 GLU A N 1
ATOM 1490 C CA . GLU A 1 182 ? -15.907 0.322 17.914 1.00 90.94 182 GLU A CA 1
ATOM 1491 C C . GLU A 1 182 ? -14.411 0.101 18.161 1.00 90.94 182 GLU A C 1
ATOM 1493 O O . GLU A 1 182 ? -14.021 -0.305 19.256 1.00 90.94 182 GLU A O 1
ATOM 1498 N N . GLU A 1 183 ? -13.553 0.466 17.207 1.00 88.88 183 GLU A N 1
ATOM 1499 C CA . GLU A 1 183 ? -12.095 0.393 17.346 1.00 88.88 183 GLU A CA 1
ATOM 1500 C C . GLU A 1 183 ? -11.589 1.314 18.468 1.00 88.88 183 GLU A C 1
ATOM 1502 O O . GLU A 1 183 ? -10.719 0.939 19.264 1.00 88.88 183 GLU A O 1
ATOM 1507 N N . ARG A 1 184 ? -12.160 2.522 18.587 1.00 89.56 184 ARG A N 1
ATOM 1508 C CA . ARG A 1 184 ? -11.864 3.436 19.698 1.00 89.56 184 ARG A CA 1
ATOM 1509 C C . ARG A 1 184 ? -12.275 2.829 21.039 1.00 89.56 184 ARG A C 1
ATOM 1511 O O . ARG A 1 184 ? -11.446 2.782 21.948 1.00 89.56 184 ARG A O 1
ATOM 1518 N N . LYS A 1 185 ? -13.507 2.321 21.150 1.00 93.00 185 LYS A N 1
ATOM 1519 C CA . LYS A 1 185 ? -14.017 1.665 22.367 1.00 93.00 185 LYS A CA 1
ATOM 1520 C C . LYS A 1 185 ? -13.171 0.453 22.745 1.00 93.00 185 LYS A C 1
ATOM 1522 O O . LYS A 1 185 ? -12.841 0.276 23.916 1.00 93.00 185 LYS A O 1
ATOM 1527 N N . HIS A 1 186 ? -12.762 -0.351 21.767 1.00 91.06 186 HIS A N 1
ATOM 1528 C CA . HIS A 1 186 ? -11.904 -1.506 21.996 1.00 91.06 186 HIS A CA 1
ATOM 1529 C C . HIS A 1 186 ? -10.532 -1.079 22.536 1.00 91.06 186 HIS A C 1
ATOM 1531 O O . HIS A 1 186 ? -10.061 -1.624 23.534 1.00 91.06 186 HIS A O 1
ATOM 1537 N N . ARG A 1 187 ? -9.907 -0.046 21.951 1.00 90.06 187 ARG A N 1
ATOM 1538 C CA . ARG A 1 187 ? -8.644 0.515 22.464 1.00 90.06 187 ARG A CA 1
ATOM 1539 C C . ARG A 1 187 ? -8.770 1.057 23.887 1.00 90.06 187 ARG A C 1
ATOM 1541 O O . ARG A 1 187 ? -7.873 0.835 24.699 1.00 90.06 187 ARG A O 1
ATOM 1548 N N . GLU A 1 188 ? -9.852 1.762 24.199 1.00 92.81 188 GLU A N 1
ATOM 1549 C CA . GLU A 1 188 ? -10.116 2.276 25.549 1.00 92.81 188 GLU A CA 1
ATOM 1550 C C . GLU A 1 188 ? -10.342 1.138 26.554 1.00 92.81 188 GLU A C 1
ATOM 1552 O O . GLU A 1 188 ? -9.725 1.126 27.620 1.00 92.81 188 GLU A O 1
ATOM 1557 N N . SER A 1 189 ? -11.128 0.125 26.183 1.00 92.44 189 SER A N 1
ATOM 1558 C CA . SER A 1 189 ? -11.338 -1.081 26.990 1.00 92.44 189 SER A CA 1
ATOM 1559 C C . SER A 1 189 ? -10.021 -1.804 27.278 1.00 92.44 189 SER A C 1
ATOM 1561 O O . SER A 1 189 ? -9.740 -2.137 28.427 1.00 92.44 189 SER A O 1
ATOM 1563 N N . MET A 1 190 ? -9.149 -1.958 26.277 1.00 91.94 190 MET A N 1
ATOM 1564 C CA . MET A 1 190 ? -7.832 -2.578 26.457 1.00 91.94 190 MET A CA 1
ATOM 1565 C C . MET A 1 190 ? -6.941 -1.796 27.431 1.00 91.94 190 MET A C 1
ATOM 1567 O O . MET A 1 190 ? -6.263 -2.403 28.265 1.00 91.94 190 MET A O 1
ATOM 1571 N N . LYS A 1 191 ? -6.960 -0.457 27.374 1.00 91.19 191 LYS A N 1
ATOM 1572 C CA . LYS A 1 191 ? -6.242 0.393 28.341 1.00 91.19 191 LYS A CA 1
ATOM 1573 C C . LYS A 1 191 ? -6.786 0.200 29.756 1.00 91.19 191 LYS A C 1
ATOM 1575 O O . LYS A 1 191 ? -6.000 -0.018 30.679 1.00 91.19 191 LYS A O 1
ATOM 1580 N N . ASN A 1 192 ? -8.109 0.201 29.914 1.00 92.38 192 ASN A N 1
ATOM 1581 C CA . ASN A 1 192 ? -8.764 0.007 31.207 1.00 92.38 192 ASN A CA 1
ATOM 1582 C C . ASN A 1 192 ? -8.478 -1.381 31.788 1.00 92.38 192 ASN A C 1
ATOM 1584 O O . ASN A 1 192 ? -8.097 -1.499 32.948 1.00 92.38 192 ASN A O 1
ATOM 1588 N N . GLN A 1 193 ? -8.571 -2.436 30.978 1.00 91.88 193 GLN A N 1
ATOM 1589 C CA . GLN A 1 193 ? -8.229 -3.795 31.398 1.00 91.88 193 GLN A CA 1
ATOM 1590 C C . GLN A 1 193 ? -6.761 -3.919 31.809 1.00 91.88 193 GLN A C 1
ATOM 1592 O O . GLN A 1 193 ? -6.433 -4.672 32.725 1.00 91.88 193 GLN A O 1
ATOM 1597 N N . ASN A 1 194 ? -5.854 -3.196 31.149 1.00 93.25 194 ASN A N 1
ATOM 1598 C CA . ASN A 1 194 ? -4.451 -3.188 31.545 1.00 93.25 194 ASN A CA 1
ATOM 1599 C C . ASN A 1 194 ? -4.240 -2.479 32.893 1.00 93.25 194 ASN A C 1
ATOM 1601 O O . ASN A 1 194 ? -3.499 -2.984 33.732 1.00 93.25 194 ASN A O 1
ATOM 1605 N N . ALA A 1 195 ? -4.938 -1.365 33.134 1.00 93.81 195 ALA A N 1
ATOM 1606 C CA . ALA A 1 195 ? -4.924 -0.680 34.426 1.00 93.81 195 ALA A CA 1
ATOM 1607 C C . ALA A 1 195 ? -5.494 -1.560 35.552 1.00 93.81 195 ALA A C 1
ATOM 1609 O O . ALA A 1 195 ? -4.880 -1.667 36.612 1.00 93.81 195 ALA A O 1
ATOM 1610 N N . ILE A 1 196 ? -6.612 -2.252 35.300 1.00 94.62 196 ILE A N 1
ATOM 1611 C CA . ILE A 1 196 ? -7.211 -3.198 36.252 1.00 94.62 196 ILE A CA 1
ATOM 1612 C C . ILE A 1 196 ? -6.229 -4.325 36.572 1.00 94.62 196 ILE A C 1
ATOM 1614 O O . ILE A 1 196 ? -5.981 -4.579 37.745 1.00 94.62 196 ILE A O 1
ATOM 1618 N N . ARG A 1 197 ? -5.613 -4.951 35.557 1.00 94.06 197 ARG A N 1
ATOM 1619 C CA . ARG A 1 197 ? -4.595 -5.996 35.766 1.00 94.06 197 ARG A CA 1
ATOM 1620 C C . ARG A 1 197 ? -3.472 -5.518 36.681 1.00 94.06 197 ARG A C 1
ATOM 1622 O O . ARG A 1 197 ? -3.082 -6.242 37.593 1.00 94.06 197 ARG A O 1
ATOM 1629 N N . TRP A 1 198 ? -2.978 -4.301 36.465 1.00 94.44 198 TRP A N 1
ATOM 1630 C CA . TRP A 1 198 ? -1.915 -3.730 37.290 1.00 94.44 198 TRP A CA 1
ATOM 1631 C C . TRP A 1 198 ? -2.374 -3.498 38.735 1.00 94.44 198 TRP A C 1
ATOM 1633 O O . TRP A 1 198 ? -1.679 -3.869 39.677 1.00 94.44 198 TRP A O 1
ATOM 1643 N N . LEU A 1 199 ? -3.585 -2.973 38.920 1.00 94.81 199 LEU A N 1
ATOM 1644 C CA . LEU A 1 199 ? -4.173 -2.755 40.240 1.00 94.81 199 LEU A CA 1
ATOM 1645 C C . LEU A 1 199 ? -4.402 -4.075 40.993 1.00 94.81 199 LEU A C 1
ATOM 1647 O O . LEU A 1 199 ? -4.100 -4.162 42.182 1.00 94.81 199 LEU A O 1
ATOM 1651 N N . THR A 1 200 ? -4.856 -5.128 40.308 1.00 95.69 200 THR A N 1
ATOM 1652 C CA . THR A 1 200 ? -5.004 -6.469 40.892 1.00 95.69 200 THR A CA 1
ATOM 1653 C C . THR A 1 200 ? -3.666 -7.023 41.384 1.00 95.69 200 THR A C 1
ATOM 1655 O O . THR A 1 200 ? -3.612 -7.598 42.469 1.00 95.69 200 THR A O 1
ATOM 1658 N N . VAL A 1 201 ? -2.576 -6.811 40.637 1.00 94.62 201 VAL A N 1
ATOM 1659 C CA . VAL A 1 201 ? -1.224 -7.228 41.052 1.00 94.62 201 VAL A CA 1
ATOM 1660 C C . VAL A 1 201 ? -0.794 -6.497 42.326 1.00 94.62 201 VAL A C 1
ATOM 1662 O O . VAL A 1 201 ? -0.331 -7.144 43.264 1.00 94.62 201 VAL A O 1
ATOM 1665 N N . ILE A 1 202 ? -0.997 -5.176 42.407 1.00 94.06 202 ILE A N 1
ATOM 1666 C CA . ILE A 1 202 ? -0.699 -4.405 43.629 1.00 94.06 202 ILE A CA 1
ATOM 1667 C C . ILE A 1 202 ? -1.504 -4.941 44.814 1.00 94.06 202 ILE A C 1
ATOM 1669 O O . ILE A 1 202 ? -0.944 -5.168 45.884 1.00 94.06 202 ILE A O 1
ATOM 1673 N N . MET A 1 203 ? -2.807 -5.160 44.628 1.00 93.88 203 MET A N 1
ATOM 1674 C CA . MET A 1 203 ? -3.692 -5.652 45.685 1.00 93.88 203 MET A CA 1
ATOM 1675 C C . MET A 1 203 ? -3.275 -7.036 46.185 1.00 93.88 203 MET A C 1
ATOM 1677 O O . MET A 1 203 ? -3.271 -7.271 47.392 1.00 93.88 203 MET A O 1
ATOM 1681 N N . ALA A 1 204 ? -2.869 -7.935 45.285 1.00 92.38 204 ALA A N 1
ATOM 1682 C CA . ALA A 1 204 ? -2.347 -9.245 45.662 1.00 92.38 204 ALA A CA 1
ATOM 1683 C C . ALA A 1 204 ? -1.071 -9.127 46.515 1.00 92.38 204 ALA A C 1
ATOM 1685 O O . ALA A 1 204 ? -0.951 -9.800 47.538 1.00 92.38 204 ALA A O 1
ATOM 1686 N N . ILE A 1 205 ? -0.147 -8.231 46.149 1.00 88.06 205 ILE A N 1
ATOM 1687 C CA . ILE A 1 205 ? 1.071 -7.968 46.932 1.00 88.06 205 ILE A CA 1
ATOM 1688 C C . ILE A 1 205 ? 0.719 -7.374 48.302 1.00 88.06 205 ILE A C 1
ATOM 1690 O O . ILE A 1 205 ? 1.230 -7.840 49.319 1.00 88.06 205 ILE A O 1
ATOM 1694 N N . ALA A 1 206 ? -0.176 -6.385 48.352 1.00 87.75 206 ALA A N 1
ATOM 1695 C CA . ALA A 1 206 ? -0.619 -5.768 49.601 1.00 87.75 206 ALA A CA 1
ATOM 1696 C C . ALA A 1 206 ? -1.264 -6.792 50.550 1.00 87.75 206 ALA A C 1
ATOM 1698 O O . ALA A 1 206 ? -0.954 -6.805 51.740 1.00 87.75 206 ALA A O 1
ATOM 1699 N N . ALA A 1 207 ? -2.090 -7.700 50.023 1.00 88.88 207 ALA A N 1
ATOM 1700 C CA . ALA A 1 207 ? -2.691 -8.782 50.799 1.00 88.88 207 ALA A CA 1
ATOM 1701 C C . ALA A 1 207 ? -1.637 -9.759 51.353 1.00 88.88 207 ALA A C 1
ATOM 1703 O O . ALA A 1 207 ? -1.711 -10.141 52.520 1.00 88.88 207 ALA A O 1
ATOM 1704 N N . LEU A 1 208 ? -0.620 -10.123 50.560 1.00 85.50 208 LEU A N 1
ATOM 1705 C CA . LEU A 1 208 ? 0.490 -10.975 51.013 1.00 85.50 208 LEU A CA 1
ATOM 1706 C C . LEU A 1 208 ? 1.333 -10.310 52.114 1.00 85.50 208 LEU A C 1
ATOM 1708 O O . LEU A 1 208 ? 1.759 -10.985 53.055 1.00 85.50 208 LEU A O 1
ATOM 1712 N N . LEU A 1 209 ? 1.543 -8.993 52.021 1.00 83.00 209 LEU A N 1
ATOM 1713 C CA . LEU A 1 209 ? 2.201 -8.198 53.062 1.00 83.00 209 LEU A CA 1
ATOM 1714 C C . LEU A 1 209 ? 1.358 -8.141 54.343 1.00 83.00 209 LEU A C 1
ATOM 1716 O O . LEU A 1 209 ? 1.880 -8.372 55.433 1.00 83.00 209 LEU A O 1
ATOM 1720 N N . GLN A 1 210 ? 0.050 -7.889 54.225 1.00 80.00 210 GLN A N 1
ATOM 1721 C CA . GLN A 1 210 ? -0.869 -7.828 55.365 1.00 80.00 210 GLN A CA 1
ATOM 1722 C C . GLN A 1 210 ? -0.986 -9.180 56.083 1.00 80.00 210 GLN A C 1
ATOM 1724 O O . GLN A 1 210 ? -1.015 -9.229 57.312 1.00 80.00 210 GLN A O 1
ATOM 1729 N N . ALA A 1 211 ? -0.984 -10.279 55.327 1.00 85.31 211 ALA A N 1
ATOM 1730 C CA . ALA A 1 211 ? -0.986 -11.638 55.859 1.00 85.31 211 ALA A CA 1
ATOM 1731 C C . ALA A 1 211 ? 0.369 -12.067 56.462 1.00 85.31 211 ALA A C 1
ATOM 1733 O O . ALA A 1 211 ? 0.489 -13.199 56.927 1.00 85.31 211 ALA A O 1
ATOM 1734 N N . LYS A 1 212 ? 1.391 -11.190 56.455 1.00 78.75 212 LYS A N 1
ATOM 1735 C CA . LYS A 1 212 ? 2.774 -11.466 56.896 1.00 78.75 212 LYS A CA 1
ATOM 1736 C C . LYS A 1 212 ? 3.414 -12.685 56.219 1.00 78.75 212 LYS A C 1
ATOM 1738 O O . LYS A 1 212 ? 4.364 -13.259 56.743 1.00 78.75 212 LYS A O 1
ATOM 1743 N N . VAL A 1 213 ? 2.919 -13.068 55.040 1.00 75.94 213 VAL A N 1
ATOM 1744 C CA . VAL A 1 213 ? 3.502 -14.150 54.231 1.00 75.94 213 VAL A CA 1
ATOM 1745 C C . VAL A 1 213 ? 4.862 -13.710 53.678 1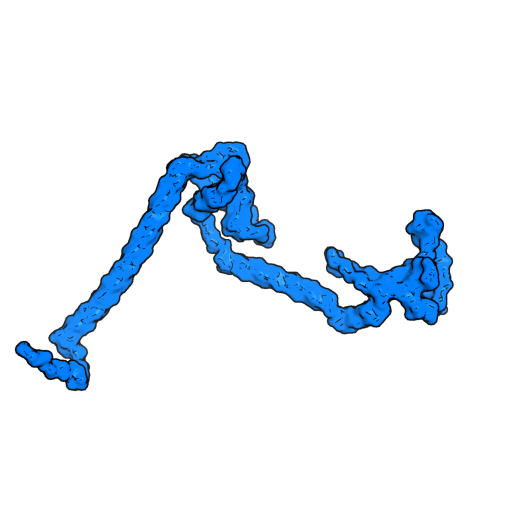.00 75.94 213 VAL A C 1
ATOM 1747 O O . VAL A 1 213 ? 5.765 -14.526 53.517 1.00 75.94 213 VAL A O 1
ATOM 1750 N N . ILE A 1 214 ? 5.031 -12.404 53.443 1.00 68.56 214 ILE A N 1
ATOM 1751 C CA . ILE A 1 214 ? 6.284 -11.774 53.021 1.00 68.56 214 ILE A CA 1
ATOM 1752 C C . ILE A 1 214 ? 6.725 -10.797 54.119 1.00 68.56 214 ILE A C 1
ATOM 1754 O O . ILE A 1 214 ? 6.038 -9.813 54.391 1.00 68.56 214 ILE A O 1
ATOM 1758 N N . ASN A 1 215 ? 7.879 -11.048 54.745 1.00 62.53 215 ASN A N 1
ATOM 1759 C CA . ASN A 1 215 ? 8.494 -10.116 55.693 1.00 62.53 215 ASN A CA 1
ATOM 1760 C C . ASN A 1 215 ? 9.334 -9.085 54.929 1.00 62.53 215 ASN A C 1
ATOM 1762 O O . ASN A 1 215 ? 10.370 -9.424 54.358 1.00 62.53 215 ASN A O 1
ATOM 1766 N N . LEU A 1 216 ? 8.907 -7.821 54.930 1.00 60.47 216 LEU A N 1
ATOM 1767 C CA . LEU A 1 216 ? 9.752 -6.720 54.467 1.00 60.47 216 LEU A CA 1
ATOM 1768 C C . LEU A 1 216 ? 10.838 -6.434 55.522 1.00 60.47 216 LEU A C 1
ATOM 1770 O O . LEU A 1 216 ? 10.510 -6.332 56.707 1.00 60.47 216 LEU A O 1
ATOM 1774 N N . PRO A 1 217 ? 12.122 -6.288 55.138 1.00 57.75 217 PRO A N 1
ATOM 1775 C CA . PRO A 1 217 ? 13.166 -5.877 56.069 1.00 57.75 217 PRO A CA 1
ATOM 1776 C C . PRO A 1 217 ? 12.840 -4.494 56.652 1.00 57.75 217 PRO A C 1
ATOM 1778 O O . PRO A 1 217 ? 12.316 -3.621 55.960 1.00 57.75 217 PRO A O 1
ATOM 1781 N N . ALA A 1 218 ? 13.176 -4.292 57.928 1.00 56.22 218 ALA A N 1
ATOM 1782 C CA . ALA A 1 218 ? 12.747 -3.180 58.791 1.00 56.22 218 ALA A CA 1
ATOM 1783 C C . ALA A 1 218 ? 13.073 -1.745 58.304 1.00 56.22 218 ALA A C 1
ATOM 1785 O O . ALA A 1 218 ? 12.710 -0.777 58.968 1.00 56.22 218 ALA A O 1
ATOM 1786 N N . LEU A 1 219 ? 13.722 -1.587 57.150 1.00 54.88 219 LEU A N 1
ATOM 1787 C CA . LEU A 1 219 ? 14.053 -0.300 56.534 1.00 54.88 219 LEU A CA 1
ATOM 1788 C C . LEU A 1 219 ? 12.842 0.417 55.907 1.00 54.88 219 LEU A C 1
ATOM 1790 O O . LEU A 1 219 ? 12.898 1.624 55.711 1.00 54.88 219 LEU A O 1
ATOM 1794 N N . LEU A 1 220 ? 11.740 -0.293 55.636 1.00 56.28 220 LEU A N 1
ATOM 1795 C CA . LEU A 1 220 ? 10.468 0.291 55.173 1.00 56.28 220 LEU A CA 1
ATOM 1796 C C . LEU A 1 220 ? 9.446 0.471 56.307 1.00 56.28 220 LEU A C 1
ATOM 1798 O O . LEU A 1 220 ? 8.248 0.603 56.058 1.00 56.28 220 LEU A O 1
ATOM 1802 N N . ASN A 1 221 ? 9.898 0.463 57.565 1.00 55.31 221 ASN A N 1
ATOM 1803 C CA . ASN A 1 221 ? 9.039 0.787 58.693 1.00 55.31 221 ASN A CA 1
ATOM 1804 C C . ASN A 1 221 ? 8.790 2.304 58.702 1.00 55.31 221 ASN A C 1
ATOM 1806 O O . ASN A 1 221 ? 9.550 3.066 59.301 1.00 55.31 221 ASN A O 1
ATOM 1810 N N . ILE A 1 222 ? 7.749 2.749 57.991 1.00 63.22 222 ILE A N 1
ATOM 1811 C CA . ILE A 1 222 ? 7.245 4.120 58.087 1.00 63.22 222 ILE A CA 1
ATOM 1812 C C . ILE A 1 222 ? 6.675 4.259 59.497 1.00 63.22 222 ILE A C 1
ATOM 1814 O O . ILE A 1 222 ? 5.523 3.928 59.771 1.00 63.22 222 ILE A O 1
ATOM 1818 N N . LYS A 1 223 ? 7.532 4.694 60.421 1.00 57.47 223 LYS A N 1
ATOM 1819 C CA . LYS A 1 223 ? 7.150 5.092 61.768 1.00 57.47 223 LYS A CA 1
ATOM 1820 C C . LYS A 1 223 ? 6.116 6.209 61.612 1.00 57.47 223 LYS A C 1
ATOM 1822 O O . LYS A 1 223 ? 6.465 7.274 61.123 1.00 57.47 223 LYS A O 1
ATOM 1827 N N . ALA A 1 224 ? 4.867 5.871 61.933 1.00 58.56 224 ALA A N 1
ATOM 1828 C CA . ALA A 1 224 ? 3.662 6.695 62.036 1.00 58.56 224 ALA A CA 1
AT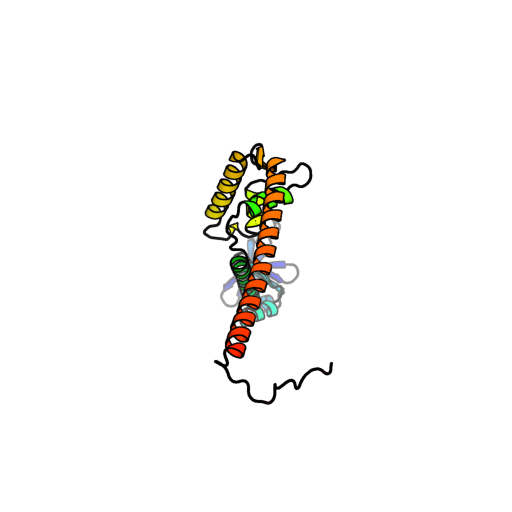OM 1829 C C . ALA A 1 224 ? 3.780 8.157 61.561 1.00 58.56 224 ALA A C 1
ATOM 1831 O O . ALA A 1 224 ? 4.505 8.965 62.143 1.00 58.56 224 ALA A O 1
ATOM 1832 N N . TRP A 1 225 ? 2.985 8.504 60.547 1.00 53.25 225 TRP A N 1
ATOM 1833 C CA . TRP A 1 225 ? 2.723 9.896 60.187 1.00 53.25 225 TRP A CA 1
ATOM 1834 C C . TRP A 1 225 ? 2.063 10.623 61.379 1.00 53.25 225 TRP A C 1
ATOM 1836 O O . TRP A 1 225 ? 1.161 10.044 61.986 1.00 53.25 225 TRP A O 1
ATOM 1846 N N . PRO A 1 226 ? 2.508 11.835 61.761 1.00 59.06 226 PRO A N 1
ATOM 1847 C CA . PRO A 1 226 ? 2.192 12.406 63.064 1.00 59.06 226 PRO A CA 1
ATOM 1848 C C . PRO A 1 226 ? 0.867 13.170 63.048 1.00 59.06 226 PRO A C 1
ATOM 1850 O O . PRO A 1 226 ? 0.874 14.380 62.865 1.00 59.06 226 PRO A O 1
ATOM 1853 N N . TRP A 1 227 ? -0.247 12.480 63.283 1.00 51.53 227 TRP A N 1
ATOM 1854 C CA . TRP A 1 227 ? -1.418 13.024 63.986 1.00 51.53 227 TRP A CA 1
ATOM 1855 C C . TRP A 1 227 ? -2.241 11.885 64.579 1.00 51.53 227 TRP A C 1
ATOM 1857 O O . TRP A 1 227 ? -2.555 10.936 63.825 1.00 51.53 227 TRP A O 1
#

pLDDT: mean 83.4, std 10.43, range [51.53, 95.69]

M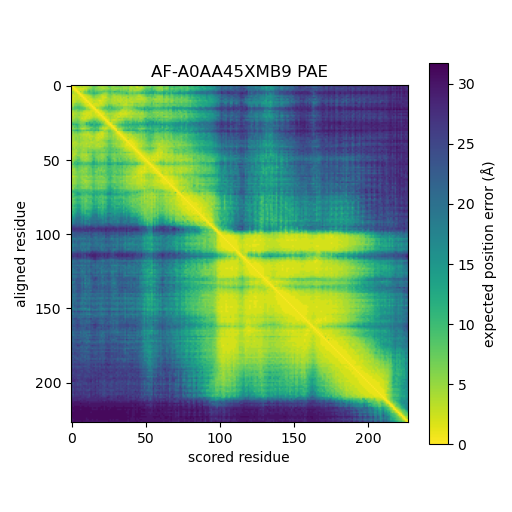ean predicted aligned error: 14.57 Å

Nearest PDB structures (foldseek):
  7oyk-assembly2_CCC  TM=8.029E-01  e=9.301E-02  Bacillus subtilis subsp. subtilis str. 168
  5hsm-assembly1_A-2  TM=5.369E-01  e=8.768E-02  Mycobacterium tuberculosis H37Rv
  1lnw-assembly3_F  TM=5.129E-01  e=8.768E-02  Pseudomonas aeruginosa
  8e4v-assembly1_A  TM=5.927E-01  e=1.178E-01  Homo sapiens
  1t98-assembly1_A  TM=5.473E-01  e=7.791E-01  Escherichia coli

Foldseek 3Di:
DWDQPNWDWAFDDADPQWTWTFTQDPVRDRDDTDIDHPVSRQVTFDWDWDDDDPDIDTDRHPVSVVCCVVPVVVVVVVVVVVVVVVVVVVVLVVVQPDDLDLLLLLVLQVVPDDPPDFDFLVSSLCVRCHPVLVVDPCSVVSSVVSVVSQVVCVVVVQWPDDPRGIDGDPVVVVVNVVVVVVVVVVVVVVVVVVVVVVVVVVVVVVVCVVVVVDDDPCPPPPPDDDD

Sequence (227 aa):
MLKVGDDLLLYRRLENGRVVCLSLDEEGHFGPEREISIHEAWLAKPRIDEYLGLVQLTFNDWESFALERRYRWGRIRIRILRLIRAARSKLDRYRKTTAVERYTVLNTVKTLRVGDNHPTAWDVASKLLGQFWTDNVDAFDRLDQVEAMLDALEELGEVKKNGARYLVTGKGIASLSQYEEEERKHRESMKNQNAIRWLTVIMAIAALLQAKVINLPALLNIKAWPW

Solvent-accessible surface area (backbone atoms only — not comparable to full-atom values): 12974 Å² total; per-residue (Å²): 67,35,37,56,90,92,47,56,28,36,78,75,50,78,54,96,80,30,35,37,22,24,33,64,40,99,87,73,43,75,64,53,79,41,80,41,51,54,68,60,60,68,74,26,53,31,43,46,80,47,74,65,82,96,43,78,45,79,29,67,38,67,64,62,44,50,49,38,71,73,67,33,55,68,61,51,50,53,52,49,56,51,49,52,51,54,49,50,54,52,53,49,53,71,74,53,75,65,73,94,44,69,66,61,54,55,51,41,44,54,68,56,45,54,89,92,46,54,35,33,62,67,54,42,41,38,66,72,60,30,94,66,38,77,80,42,94,64,28,64,67,51,44,51,52,50,44,55,50,52,51,53,33,34,76,72,48,25,27,46,76,60,88,74,24,42,42,69,32,74,56,27,54,51,50,52,54,50,49,55,50,50,54,49,50,50,54,52,49,53,52,51,52,51,52,49,55,54,51,51,52,52,50,53,51,52,51,37,45,74,69,58,78,48,81,77,69,79,87,76,62,78,76,71,80,94,124

Radius of gyration: 36.61 Å; Cα contacts (8 Å, |Δi|>4): 227; chains: 1; bounding box: 73×29×114 Å

Secondary structure (DSSP, 8-state):
-EEETTEEEEEEEEETTEEEEEEEPTTS-EEEEEEEEHHHHHHSEE-EEEEETTEEEEE-SHHHHHHHHHH-HHHHHHHHHHHHHHHHHHHHHHH------HHHHHHHHHHH-BTTB--BHHHHHHHHH-TTGGGSTTHHHHHHHHHHHHHHHHHTTSEEEETTEEEE-HHHHHHHHHHHHHHHHHHHHHHHHHHHHHHHHHHHHHHHHHTTSS---GGG-------